Protein AF-A0A8H3XIP1-F1 (afdb_monomer_lite)

Foldseek 3Di:
DDDDDDDDDDDDDDDDDDDDDDDDDDDDDDDDDDDDDDPDPPQDPVCVVVDPDDPPPPVDPPVVVVVVVVVVVVVVVQQVQQDAEDDCVVDPPVLVVVLVVDVVSVVVVVVNVSNYHDDPPPDPVVVVVCVVVVVVLVVLCVDPDPVSHDPVVVVLVVQLVVLVVVVCVVVVNPDDDPVRSVVSSVVSVVVVVVVD

Secondary structure (DSSP, 8-state):
--------------------------------------------HHHHHH--------S-HHHHHHHHHHHHHHHHHHHHH--BPP-TTTT-HHHHHHHTT-HHHHHHHHHHHHHBPPP-----HHHHHHHHTT-HHHHHTTS--GGG--HHHHHHHHHHHHHHHHHHHHTT-SS--HHHHHHHHHHHHHHHHHH-

Sequence (196 aa):
MQQSSRLLDPRDEMDIDQTLREASVDANLKEGDSKNNTANQRISYRQAVTGPREPQQKQYPELVKLIEQWIAYIRNALSNKKKLAFDQKLWHYDEIMAAFVDSEKFKSLMQYKLQAKPIYLNILQTIRLKFKHRDYAFFYTFTRQYNTQPQHQQVFMNLIDEATRKYKEMHNAHMLNRKNRDQITNMLRKKLAMDY

Radius of gyration: 32.67 Å; chains: 1; bounding box: 82×72×75 Å

Structure (mmCIF, N/CA/C/O backbone):
data_AF-A0A8H3XIP1-F1
#
_entry.id   AF-A0A8H3XIP1-F1
#
loop_
_atom_site.group_PDB
_atom_site.id
_atom_site.type_symbol
_atom_site.label_atom_id
_atom_site.label_alt_id
_atom_site.label_comp_id
_atom_site.label_asym_id
_atom_site.label_entity_id
_atom_site.label_seq_id
_atom_site.pdbx_PDB_ins_code
_atom_site.Cartn_x
_atom_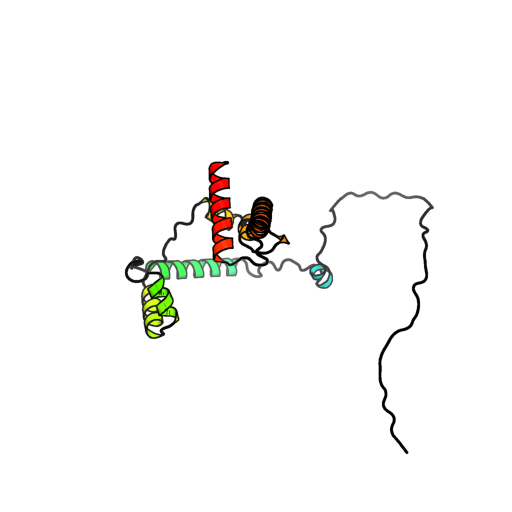site.Cartn_y
_atom_site.Cartn_z
_atom_site.occupancy
_atom_site.B_iso_or_equiv
_atom_site.auth_seq_id
_atom_site.auth_comp_id
_atom_site.auth_asym_id
_atom_site.auth_atom_id
_atom_site.pdbx_PDB_model_num
ATOM 1 N N . MET A 1 1 ? 57.545 46.643 11.660 1.00 41.28 1 MET A N 1
ATOM 2 C CA . MET A 1 1 ? 57.166 45.562 12.594 1.00 41.28 1 MET A CA 1
ATOM 3 C C . MET A 1 1 ? 55.982 44.832 11.985 1.00 41.28 1 MET A C 1
ATOM 5 O O . MET A 1 1 ? 54.884 45.369 11.987 1.00 41.28 1 MET A O 1
ATOM 9 N N . GLN A 1 2 ? 56.248 43.708 11.319 1.00 37.06 2 GLN A N 1
ATOM 10 C CA . GLN A 1 2 ? 55.276 42.955 10.523 1.00 37.06 2 GLN A CA 1
ATOM 11 C C . GLN A 1 2 ? 54.733 41.774 11.335 1.00 37.06 2 GLN A C 1
ATOM 13 O O . GLN A 1 2 ? 55.489 41.088 12.019 1.00 37.06 2 GLN A O 1
ATOM 18 N N . GLN A 1 3 ? 53.417 41.577 11.263 1.00 36.88 3 GLN A N 1
ATOM 19 C CA . GLN A 1 3 ? 52.707 40.402 11.761 1.00 36.88 3 GLN A CA 1
ATOM 20 C C . GLN A 1 3 ? 52.905 39.254 10.761 1.00 36.88 3 GLN A C 1
ATOM 22 O O . GLN A 1 3 ? 52.673 39.454 9.570 1.00 36.88 3 GLN A O 1
ATOM 27 N N . SER A 1 4 ? 53.308 38.072 11.238 1.00 39.22 4 SER A N 1
ATOM 28 C CA . SER A 1 4 ? 53.410 36.855 10.421 1.00 39.22 4 SER A CA 1
ATOM 29 C C . SER A 1 4 ? 52.431 35.785 10.895 1.00 39.22 4 SER A C 1
ATOM 31 O O . SER A 1 4 ? 52.392 35.401 12.064 1.00 39.22 4 SER A O 1
ATOM 33 N N . SER A 1 5 ? 51.644 35.341 9.926 1.00 39.56 5 SER A N 1
ATOM 34 C CA . SER A 1 5 ? 50.556 34.373 9.945 1.00 39.56 5 SER A CA 1
ATOM 35 C C . SER A 1 5 ? 51.011 32.955 10.314 1.00 39.56 5 SER A C 1
ATOM 37 O O . SER A 1 5 ? 52.013 32.468 9.795 1.00 39.56 5 SER A O 1
ATOM 39 N N . ARG A 1 6 ? 50.236 32.252 11.153 1.00 36.94 6 ARG A N 1
ATOM 40 C CA . ARG A 1 6 ? 50.333 30.792 11.324 1.00 36.94 6 ARG A CA 1
ATOM 41 C C . ARG A 1 6 ? 49.513 30.098 10.234 1.00 36.94 6 ARG A C 1
ATOM 43 O O . ARG A 1 6 ? 48.289 30.184 10.241 1.00 36.94 6 ARG A O 1
ATOM 50 N N . LEU A 1 7 ? 50.208 29.415 9.330 1.00 37.66 7 LEU A N 1
ATOM 51 C CA . LEU A 1 7 ? 49.675 28.392 8.429 1.00 37.66 7 LEU A CA 1
ATOM 52 C C . LEU A 1 7 ? 49.861 27.017 9.091 1.00 37.66 7 LEU A C 1
ATOM 54 O O . LEU A 1 7 ? 50.940 26.718 9.597 1.00 37.66 7 LEU A O 1
ATOM 58 N N . LEU A 1 8 ? 48.799 26.215 9.097 1.00 38.44 8 LEU A N 1
ATOM 59 C CA . LEU A 1 8 ? 48.787 24.786 9.416 1.00 38.44 8 LEU A CA 1
ATOM 60 C C . LEU A 1 8 ? 48.698 24.027 8.094 1.00 38.44 8 LEU A C 1
ATOM 62 O O . LEU A 1 8 ? 47.736 24.295 7.379 1.00 38.44 8 LEU A O 1
ATOM 66 N N . ASP A 1 9 ? 49.642 23.117 7.813 1.00 33.81 9 ASP A N 1
ATOM 67 C CA . ASP A 1 9 ? 49.407 21.808 7.163 1.00 33.81 9 ASP A CA 1
ATOM 68 C C . ASP A 1 9 ? 50.706 20.933 7.146 1.00 33.81 9 ASP A C 1
ATOM 70 O O . ASP A 1 9 ? 51.736 21.430 7.602 1.00 33.81 9 ASP A O 1
ATOM 74 N N . PRO A 1 10 ? 50.716 19.648 6.708 1.00 46.78 10 PRO A N 1
ATOM 75 C CA . PRO A 1 10 ? 50.586 18.470 7.582 1.00 46.78 10 PRO A CA 1
ATOM 76 C C . PRO A 1 10 ? 51.685 17.381 7.390 1.00 46.78 10 PRO A C 1
ATOM 78 O O . PRO A 1 10 ? 52.361 17.353 6.364 1.00 46.78 10 PRO A O 1
ATOM 81 N N . ARG A 1 11 ? 51.695 16.383 8.298 1.00 38.91 11 ARG A N 1
ATOM 82 C CA . ARG A 1 11 ? 52.427 15.079 8.312 1.00 38.91 11 ARG A CA 1
ATOM 83 C C . ARG A 1 11 ? 53.731 15.035 9.131 1.00 38.91 11 ARG A C 1
ATOM 85 O O . ARG A 1 11 ? 54.426 16.034 9.231 1.00 38.91 11 ARG A O 1
ATOM 92 N N . ASP A 1 12 ? 53.975 13.834 9.672 1.00 33.41 12 ASP A N 1
ATOM 93 C CA . ASP A 1 12 ? 55.068 13.347 10.544 1.00 33.41 12 ASP A CA 1
ATOM 94 C C . ASP A 1 12 ? 54.786 13.533 12.053 1.00 33.41 12 ASP A C 1
ATOM 96 O O . ASP A 1 12 ? 54.354 14.600 12.471 1.00 33.41 12 ASP A O 1
ATOM 100 N N . GLU A 1 13 ? 54.943 12.586 12.984 1.00 34.62 13 GLU A N 1
ATOM 101 C CA . GLU A 1 13 ? 55.364 11.175 13.047 1.00 34.62 13 GLU A CA 1
ATOM 102 C C . GLU A 1 13 ? 55.114 10.696 14.516 1.00 34.62 13 GLU A C 1
ATOM 104 O O . GLU A 1 13 ? 54.759 11.518 15.364 1.00 34.62 13 GLU A O 1
ATOM 109 N N . MET A 1 14 ? 55.368 9.410 14.814 1.00 30.97 14 MET A N 1
ATOM 110 C CA . MET A 1 14 ? 55.376 8.694 16.121 1.00 30.97 14 MET A CA 1
ATOM 111 C C . MET A 1 14 ? 54.070 8.006 16.546 1.00 30.97 14 MET A C 1
ATOM 113 O O . MET A 1 14 ? 53.009 8.618 16.599 1.00 30.97 14 MET A O 1
ATOM 117 N N . ASP A 1 15 ? 54.044 6.753 16.993 1.00 35.66 15 ASP A N 1
ATOM 118 C CA . ASP A 1 15 ? 54.990 5.628 16.983 1.00 35.66 15 ASP A CA 1
ATOM 119 C C . ASP A 1 15 ? 54.123 4.424 17.387 1.00 35.66 15 ASP A C 1
ATOM 121 O O . ASP A 1 15 ? 53.431 4.475 18.408 1.00 35.66 15 ASP A O 1
ATOM 125 N N . ILE A 1 16 ? 54.082 3.364 16.577 1.00 33.75 16 ILE A N 1
ATOM 126 C CA . ILE A 1 16 ? 53.418 2.112 16.962 1.00 33.75 16 ILE A CA 1
ATOM 127 C C . ILE A 1 16 ? 54.526 1.140 17.306 1.00 33.75 16 ILE A C 1
ATOM 129 O O . ILE A 1 16 ? 55.099 0.512 16.415 1.00 33.75 16 ILE A O 1
ATOM 133 N N . ASP A 1 17 ? 54.809 1.039 18.600 1.00 35.06 17 ASP A N 1
ATOM 134 C CA . ASP A 1 17 ? 55.759 0.062 19.091 1.00 35.06 17 ASP A CA 1
ATOM 135 C C . ASP A 1 17 ? 55.122 -1.328 19.172 1.00 35.06 17 ASP A C 1
ATOM 137 O O . ASP A 1 17 ? 53.935 -1.535 19.454 1.00 35.06 17 ASP A O 1
ATOM 141 N N . GLN A 1 18 ? 55.958 -2.279 18.808 1.00 32.34 18 GLN A N 1
ATOM 142 C CA . GLN A 1 18 ? 55.652 -3.611 18.339 1.00 32.34 18 GLN A CA 1
ATOM 143 C C . GLN A 1 18 ? 55.583 -4.574 19.534 1.00 32.34 18 GLN A C 1
ATOM 145 O O . GLN A 1 18 ? 56.524 -4.636 20.307 1.00 32.34 18 GLN A O 1
ATOM 150 N N . THR A 1 19 ? 54.538 -5.416 19.596 1.00 30.25 19 THR A N 1
ATOM 151 C CA . THR A 1 19 ? 54.614 -6.867 19.930 1.00 30.25 19 THR A CA 1
ATOM 152 C C . THR A 1 19 ? 55.220 -7.297 21.292 1.00 30.25 19 THR A C 1
ATOM 154 O O . THR A 1 19 ? 56.337 -6.962 21.631 1.00 30.25 19 THR A O 1
ATOM 157 N N . LEU A 1 20 ? 54.607 -8.145 22.122 1.00 29.83 20 LEU A N 1
ATOM 158 C CA . LEU A 1 20 ? 54.337 -9.571 21.905 1.00 29.83 20 LEU A CA 1
ATOM 159 C C . LEU A 1 20 ? 53.628 -10.144 23.152 1.00 29.83 20 LEU A C 1
ATOM 161 O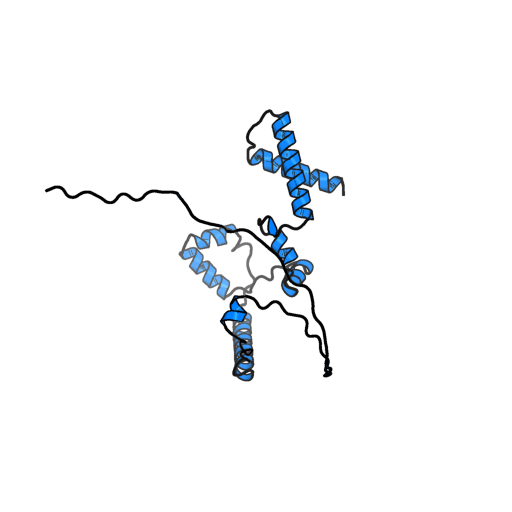 O . LEU A 1 20 ? 53.874 -9.727 24.277 1.00 29.83 20 LEU A O 1
ATOM 165 N N . ARG A 1 21 ? 52.773 -11.139 22.894 1.00 31.17 21 ARG A N 1
ATOM 166 C CA . ARG A 1 21 ? 52.578 -12.394 23.647 1.00 31.17 21 ARG A CA 1
ATOM 167 C C . ARG A 1 21 ? 53.332 -12.555 24.976 1.00 31.17 21 ARG A C 1
ATOM 169 O O . ARG A 1 21 ? 54.550 -12.598 24.955 1.00 31.17 21 ARG A O 1
ATOM 176 N N . GLU A 1 22 ? 52.587 -12.918 26.023 1.00 32.34 22 GLU A N 1
ATOM 177 C CA . GLU A 1 22 ? 52.827 -14.124 26.839 1.00 32.34 22 GLU A CA 1
ATOM 178 C C . GLU A 1 22 ? 51.658 -14.359 27.815 1.00 32.34 22 GLU A C 1
ATOM 180 O O . GLU A 1 22 ? 51.357 -13.537 28.674 1.00 32.34 22 GLU A O 1
ATOM 185 N N . ALA A 1 23 ? 50.966 -15.491 27.658 1.00 32.28 23 ALA A N 1
ATOM 186 C CA . ALA A 1 23 ? 50.060 -16.046 28.659 1.00 32.28 23 ALA A CA 1
ATOM 187 C C . ALA A 1 23 ? 50.186 -17.575 28.629 1.00 32.28 23 ALA A C 1
ATOM 189 O O . ALA A 1 23 ? 49.616 -18.236 27.763 1.00 32.28 23 ALA A O 1
ATOM 190 N N . SER A 1 24 ? 50.977 -18.103 29.560 1.00 33.56 24 SER A N 1
ATOM 191 C CA . SER A 1 24 ? 51.091 -19.505 30.000 1.00 33.56 24 SER A CA 1
ATOM 192 C C . SER A 1 24 ? 52.143 -19.468 31.121 1.00 33.56 24 SER A C 1
ATOM 194 O O . SER A 1 24 ? 53.179 -18.859 30.893 1.00 33.56 24 SER A O 1
ATOM 196 N N . VAL A 1 25 ? 52.039 -19.998 32.336 1.00 32.28 25 VAL A N 1
ATOM 197 C CA . VAL A 1 25 ? 51.254 -21.029 33.038 1.00 32.28 25 VAL A CA 1
ATOM 198 C C . VAL A 1 25 ? 51.324 -20.596 34.528 1.00 32.28 25 VAL A C 1
ATOM 200 O O . VAL A 1 25 ? 52.263 -19.903 34.898 1.00 32.28 25 VAL A O 1
ATOM 203 N N . ASP A 1 26 ? 50.313 -20.799 35.376 1.00 31.66 26 ASP A N 1
ATOM 204 C CA . ASP A 1 26 ? 50.456 -21.742 36.499 1.00 31.66 26 ASP A CA 1
ATOM 205 C C . ASP A 1 26 ? 49.154 -21.946 37.280 1.00 31.66 26 ASP A C 1
ATOM 207 O O . ASP A 1 26 ? 48.301 -21.069 37.417 1.00 31.66 26 ASP A O 1
ATOM 211 N N . ALA A 1 27 ? 49.027 -23.181 37.754 1.00 32.81 27 ALA A N 1
ATOM 212 C CA . ALA A 1 27 ? 47.861 -23.811 38.340 1.00 32.81 27 ALA A CA 1
ATOM 213 C C . ALA A 1 27 ? 47.718 -23.568 39.859 1.00 32.81 27 ALA A C 1
ATOM 215 O O . ALA A 1 27 ? 48.712 -23.497 40.575 1.00 32.81 27 ALA A O 1
ATOM 216 N N . ASN A 1 28 ? 46.474 -23.617 40.362 1.00 31.30 28 ASN A N 1
ATOM 217 C CA . ASN A 1 28 ? 45.890 -24.740 41.137 1.00 31.30 28 ASN A CA 1
ATOM 218 C C . ASN A 1 28 ? 45.061 -24.345 42.393 1.00 31.30 28 ASN A C 1
ATOM 220 O O . ASN A 1 28 ? 45.537 -23.595 43.237 1.00 31.30 28 ASN A O 1
ATOM 224 N N . LEU A 1 29 ? 43.895 -25.018 42.539 1.00 29.38 29 LEU A N 1
ATOM 225 C CA . LEU A 1 29 ? 43.101 -25.345 43.759 1.00 29.38 29 LEU A CA 1
ATOM 226 C C . LEU A 1 29 ? 42.405 -24.173 44.518 1.00 29.38 29 LEU A C 1
ATOM 228 O O . LEU A 1 29 ? 43.059 -23.234 44.939 1.00 29.38 29 LEU A O 1
ATOM 232 N N . LYS A 1 30 ? 41.087 -24.150 44.808 1.00 33.50 30 LYS A N 1
ATOM 233 C CA . LYS A 1 30 ? 40.153 -25.208 45.259 1.00 33.50 30 LYS A CA 1
ATOM 234 C C . LYS A 1 30 ? 38.667 -24.925 44.935 1.00 33.50 30 LYS A C 1
ATOM 236 O O . LYS A 1 30 ? 38.269 -23.801 44.652 1.00 33.50 30 LYS A O 1
ATOM 241 N N . GLU A 1 31 ? 37.908 -26.015 45.046 1.00 30.73 31 GLU A N 1
ATOM 242 C CA . GLU A 1 31 ? 36.470 -26.288 44.899 1.00 30.73 31 GLU A CA 1
ATOM 243 C C . GLU A 1 31 ? 35.460 -25.304 45.519 1.00 30.73 31 GLU A C 1
ATOM 245 O O . GLU A 1 31 ? 35.674 -24.738 46.589 1.00 30.73 31 GLU A O 1
ATOM 250 N N . GLY A 1 32 ? 34.285 -25.239 44.880 1.00 29.95 32 GLY A N 1
ATOM 251 C CA . GLY A 1 32 ? 33.041 -24.709 45.441 1.00 29.95 32 GLY A CA 1
ATOM 252 C C . GLY A 1 32 ? 31.901 -24.729 44.415 1.00 29.95 32 GLY A C 1
ATOM 253 O O . GLY A 1 32 ? 31.813 -23.848 43.566 1.00 29.95 32 GLY A O 1
ATOM 254 N N . ASP A 1 33 ? 31.052 -25.754 44.483 1.00 31.27 33 ASP A N 1
ATOM 255 C CA . ASP A 1 33 ? 29.862 -25.998 43.656 1.00 31.27 33 ASP A CA 1
ATOM 256 C C . ASP A 1 33 ? 28.890 -24.806 43.522 1.00 31.27 33 ASP A C 1
ATOM 258 O O . ASP A 1 33 ? 28.447 -24.256 44.529 1.00 31.27 33 ASP A O 1
ATOM 262 N N . SER A 1 34 ? 28.411 -24.520 42.299 1.00 32.62 34 SER A N 1
ATOM 263 C CA . SER A 1 34 ? 26.963 -24.513 41.968 1.00 32.62 34 SER A CA 1
ATOM 264 C C . SER A 1 34 ? 26.641 -23.955 40.572 1.00 32.62 34 SER A C 1
ATOM 266 O O . SER A 1 34 ? 26.698 -22.760 40.302 1.00 32.62 34 SER A O 1
ATOM 268 N N . LYS A 1 35 ? 26.228 -24.878 39.699 1.00 36.09 35 LYS A N 1
ATOM 269 C CA . LYS A 1 35 ? 25.164 -24.799 38.679 1.00 36.09 35 LYS A CA 1
ATOM 270 C C . LYS A 1 35 ? 24.499 -23.420 38.451 1.00 36.09 35 LYS A C 1
ATOM 272 O O . LYS A 1 35 ? 23.667 -23.000 39.246 1.00 36.09 35 LYS A O 1
ATOM 277 N N . ASN A 1 36 ? 24.701 -22.821 37.273 1.00 35.69 36 ASN A N 1
ATOM 278 C CA . ASN A 1 36 ? 23.712 -22.827 36.177 1.00 35.69 36 ASN A CA 1
ATOM 279 C C . ASN A 1 36 ? 24.118 -21.880 35.036 1.00 35.69 36 ASN A C 1
ATOM 281 O O . ASN A 1 36 ? 24.240 -20.669 35.193 1.00 35.69 36 ASN A O 1
ATOM 285 N N . ASN A 1 37 ? 24.259 -22.475 33.853 1.00 39.38 37 ASN A N 1
ATOM 286 C CA . ASN A 1 37 ? 24.418 -21.807 32.570 1.00 39.38 37 ASN A CA 1
ATOM 287 C C . ASN A 1 37 ? 23.196 -20.935 32.239 1.00 39.38 37 ASN A C 1
ATOM 289 O O . ASN A 1 37 ? 22.149 -21.455 31.856 1.00 39.38 37 ASN A O 1
ATOM 293 N N . THR A 1 38 ? 23.360 -19.615 32.246 1.00 38.88 38 THR A N 1
ATOM 294 C CA . THR A 1 38 ? 22.601 -18.720 31.361 1.00 38.88 38 THR A CA 1
ATOM 295 C C . THR A 1 38 ? 23.575 -18.089 30.386 1.00 38.88 38 THR A C 1
ATOM 297 O O . THR A 1 38 ? 24.303 -17.156 30.714 1.00 38.88 38 THR A O 1
ATOM 300 N N . ALA A 1 39 ? 23.612 -18.658 29.183 1.00 42.72 39 ALA A N 1
ATOM 301 C CA . ALA A 1 39 ? 24.417 -18.179 28.079 1.00 42.72 39 ALA A CA 1
ATOM 302 C C . ALA A 1 39 ? 24.118 -16.700 27.783 1.00 42.72 39 ALA A C 1
ATOM 304 O O . ALA A 1 39 ? 22.971 -16.311 27.560 1.00 42.72 39 ALA A O 1
ATOM 305 N N . ASN A 1 40 ? 25.194 -15.916 27.774 1.00 46.62 40 ASN A N 1
ATOM 306 C CA . ASN A 1 40 ? 25.326 -14.529 27.341 1.00 46.62 40 ASN A CA 1
ATOM 307 C C . ASN A 1 40 ? 24.330 -14.111 26.242 1.00 46.62 40 ASN A C 1
ATOM 309 O O . ASN A 1 40 ? 24.603 -14.247 25.046 1.00 46.62 40 ASN A O 1
ATOM 313 N N . GLN A 1 41 ? 23.207 -13.506 26.634 1.00 58.19 41 GLN A N 1
ATOM 314 C CA . GLN A 1 41 ? 22.466 -12.633 25.730 1.00 58.19 41 GLN A CA 1
ATOM 315 C C . GLN A 1 41 ? 23.334 -11.397 25.493 1.00 58.19 41 GLN A C 1
ATOM 317 O O . GLN A 1 41 ? 23.632 -10.653 26.424 1.00 58.19 41 GLN A O 1
ATOM 322 N N . ARG A 1 42 ? 23.791 -11.196 24.251 1.00 55.16 42 ARG A N 1
ATOM 323 C CA . ARG A 1 42 ? 24.560 -10.007 23.862 1.00 55.16 42 ARG A CA 1
ATOM 324 C C . ARG A 1 42 ? 23.695 -8.765 24.083 1.00 55.16 42 ARG A C 1
ATOM 326 O O . ARG A 1 42 ? 22.795 -8.479 23.298 1.00 55.16 42 ARG A O 1
ATOM 333 N N . ILE A 1 43 ? 23.970 -8.053 25.168 1.00 59.84 43 ILE A N 1
ATOM 334 C CA . ILE A 1 43 ? 23.330 -6.788 25.521 1.00 59.84 43 ILE A CA 1
ATOM 335 C C . ILE A 1 43 ? 23.748 -5.752 24.470 1.00 59.84 43 ILE A C 1
ATOM 337 O O . ILE A 1 43 ? 24.932 -5.602 24.169 1.00 59.84 43 ILE A O 1
ATOM 341 N N . SER A 1 44 ? 22.786 -5.046 23.873 1.00 63.44 44 SER A N 1
ATOM 342 C CA . SER A 1 44 ? 23.099 -3.932 22.969 1.00 63.44 44 SER A CA 1
ATOM 343 C C . SER A 1 44 ? 23.850 -2.839 23.739 1.00 63.44 44 SER A C 1
ATOM 345 O O . SER A 1 44 ? 23.500 -2.566 24.884 1.00 63.44 44 SER A O 1
ATOM 347 N N . TYR A 1 45 ? 24.821 -2.151 23.122 1.00 65.06 45 TYR A N 1
ATOM 348 C CA . TYR A 1 45 ? 25.543 -1.024 23.747 1.00 65.06 45 TYR A CA 1
ATOM 349 C C . TYR A 1 45 ? 24.586 -0.017 24.413 1.00 65.06 45 TYR A C 1
ATOM 351 O O . TYR A 1 45 ? 24.818 0.445 25.527 1.00 65.06 45 TYR A O 1
ATOM 359 N N . ARG A 1 46 ? 23.425 0.225 23.790 1.00 47.53 46 ARG A N 1
ATOM 360 C CA . ARG A 1 46 ? 22.372 1.084 24.341 1.00 47.53 46 ARG A CA 1
ATOM 361 C C . ARG A 1 46 ? 21.771 0.555 25.650 1.00 47.53 46 ARG A C 1
ATOM 363 O O . ARG A 1 46 ? 21.474 1.359 26.518 1.00 47.53 46 ARG A O 1
ATOM 370 N N . GLN A 1 47 ? 21.594 -0.759 25.796 1.00 62.12 47 GLN A N 1
ATOM 371 C CA . GLN A 1 47 ? 21.106 -1.386 27.032 1.00 62.12 47 GLN A CA 1
ATOM 372 C C . GLN A 1 47 ? 22.172 -1.408 28.135 1.00 62.12 47 GLN A C 1
ATOM 374 O O . GLN A 1 47 ? 21.821 -1.281 29.302 1.00 62.12 47 GLN A O 1
ATOM 379 N N . ALA A 1 48 ? 23.454 -1.531 27.778 1.00 63.50 48 ALA A N 1
ATOM 380 C CA . ALA A 1 48 ? 24.551 -1.479 28.744 1.00 63.50 48 ALA A CA 1
ATOM 381 C C . ALA A 1 48 ? 24.696 -0.078 29.367 1.00 63.50 48 ALA A C 1
ATOM 383 O O . ALA A 1 48 ? 24.896 0.041 30.570 1.00 63.50 48 ALA A O 1
ATOM 384 N N . VAL A 1 49 ? 24.519 0.979 28.564 1.00 65.88 49 VAL A N 1
ATOM 385 C CA . VAL A 1 49 ? 24.590 2.378 29.026 1.00 65.88 49 VAL A CA 1
ATOM 386 C C . VAL A 1 49 ? 23.373 2.778 29.869 1.00 65.88 49 VAL A C 1
ATOM 388 O O . VAL A 1 49 ? 23.500 3.577 30.789 1.00 65.88 49 VAL A O 1
ATOM 391 N N . THR A 1 50 ? 22.184 2.234 29.587 1.00 63.25 50 THR A N 1
ATOM 392 C CA . THR A 1 50 ? 20.951 2.603 30.309 1.00 63.25 50 THR A CA 1
ATOM 393 C C . THR A 1 50 ? 20.690 1.792 31.581 1.00 63.25 50 THR A C 1
ATOM 395 O O . THR A 1 50 ? 19.702 2.062 32.261 1.00 63.25 50 THR A O 1
ATOM 398 N N . GLY A 1 51 ? 21.527 0.796 31.893 1.00 61.12 51 GLY A N 1
ATOM 399 C CA . GLY A 1 51 ? 21.287 -0.162 32.975 1.00 61.12 51 GLY A CA 1
ATOM 400 C C . GLY A 1 51 ? 20.092 -1.099 32.714 1.00 61.12 51 GLY A C 1
ATOM 401 O O . GLY A 1 51 ? 19.393 -0.958 31.699 1.00 61.12 51 GLY A O 1
ATOM 402 N N . PRO A 1 52 ? 19.837 -2.078 33.606 1.00 58.47 52 PRO A N 1
ATOM 403 C CA . PRO A 1 52 ? 18.663 -2.940 33.539 1.00 58.47 52 PRO A CA 1
ATOM 404 C C . PRO A 1 52 ? 17.412 -2.076 33.683 1.00 58.47 52 PRO A C 1
ATOM 406 O O . PRO A 1 52 ? 17.046 -1.637 34.770 1.00 58.47 52 PRO A O 1
ATOM 409 N N . ARG A 1 53 ? 16.755 -1.789 32.562 1.00 53.38 53 ARG A N 1
ATOM 410 C CA . ARG A 1 53 ? 15.448 -1.148 32.587 1.00 53.38 53 ARG A CA 1
ATOM 411 C C . ARG A 1 53 ? 14.469 -2.221 33.036 1.00 53.38 53 ARG A C 1
ATOM 413 O O . ARG A 1 53 ? 14.173 -3.126 32.254 1.00 53.38 53 ARG A O 1
ATOM 420 N N . GLU A 1 54 ? 14.003 -2.148 34.282 1.00 58.53 54 GLU A N 1
ATOM 421 C CA . GLU A 1 54 ? 12.851 -2.946 34.694 1.00 58.53 54 GLU A CA 1
ATOM 422 C C . GLU A 1 54 ? 11.763 -2.763 33.629 1.00 58.53 54 GLU A C 1
ATOM 424 O O . GLU A 1 54 ? 11.551 -1.629 33.165 1.00 58.53 54 GLU A O 1
ATOM 429 N N . PRO A 1 55 ? 11.121 -3.848 33.153 1.00 58.38 55 PRO A N 1
ATOM 430 C CA . PRO A 1 55 ? 9.993 -3.694 32.261 1.00 58.38 55 PRO A CA 1
ATOM 431 C C . PRO A 1 55 ? 9.021 -2.791 33.005 1.00 58.38 55 PRO A C 1
ATOM 433 O O . PRO A 1 55 ? 8.531 -3.165 34.066 1.00 58.38 55 PRO A O 1
ATOM 436 N N . GLN A 1 56 ? 8.789 -1.588 32.479 1.00 58.03 56 GLN A N 1
ATOM 437 C CA . GLN A 1 56 ? 7.723 -0.728 32.959 1.00 58.03 56 GLN A CA 1
ATOM 438 C C . GLN A 1 56 ? 6.435 -1.507 32.699 1.00 58.03 56 GLN A C 1
ATOM 440 O O . GLN A 1 56 ? 5.843 -1.428 31.620 1.00 58.03 56 GLN A O 1
ATOM 445 N N . GLN A 1 57 ? 6.053 -2.355 33.654 1.00 58.59 57 GLN A N 1
ATOM 446 C CA . GLN A 1 57 ? 4.740 -2.955 33.702 1.00 58.59 57 GLN A CA 1
ATOM 447 C C . GLN A 1 57 ? 3.796 -1.770 33.611 1.00 58.59 57 GLN A C 1
ATOM 449 O O . GLN A 1 57 ? 3.946 -0.801 34.358 1.00 58.59 57 GLN A O 1
ATOM 454 N N . LYS A 1 58 ? 2.918 -1.793 32.601 1.00 59.78 5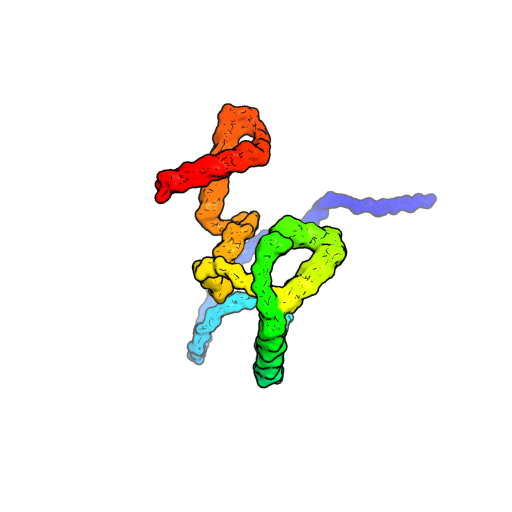8 LYS A N 1
ATOM 455 C CA . LYS A 1 58 ? 1.936 -0.735 32.361 1.00 59.78 58 LYS A CA 1
ATOM 456 C C . LYS A 1 58 ? 1.332 -0.398 33.720 1.00 59.78 58 LYS A C 1
ATOM 458 O O . LYS A 1 58 ? 0.679 -1.265 34.291 1.00 59.78 58 LYS A O 1
ATOM 463 N N . GLN A 1 59 ? 1.602 0.804 34.234 1.00 62.69 59 GLN A N 1
ATOM 464 C CA . GLN A 1 59 ? 1.393 1.144 35.648 1.00 62.69 59 GLN A CA 1
ATOM 465 C C . GLN A 1 59 ? -0.057 0.935 36.117 1.00 62.69 59 GLN A C 1
ATOM 467 O O . GLN A 1 59 ? -0.297 0.887 37.314 1.00 62.69 59 GLN A O 1
ATOM 472 N N . TYR A 1 60 ? -1.009 0.724 35.197 1.00 66.94 60 TYR A N 1
ATOM 473 C CA . TYR A 1 60 ? -2.403 0.400 35.487 1.00 66.94 60 TYR A CA 1
ATOM 474 C C . TYR A 1 60 ? -2.986 -0.533 34.401 1.00 66.94 60 TYR A C 1
ATOM 476 O O . TYR A 1 60 ? -3.500 -0.051 33.386 1.00 66.94 60 TYR A O 1
ATOM 484 N N . PRO A 1 61 ? -2.921 -1.871 34.550 1.00 77.88 61 PRO A N 1
ATOM 485 C CA . PRO A 1 61 ? -3.449 -2.807 33.549 1.00 77.88 61 PRO A CA 1
ATOM 486 C C . PRO A 1 61 ? -4.968 -2.679 33.358 1.00 77.88 61 PRO A C 1
ATOM 488 O O . PRO A 1 61 ? -5.476 -2.915 32.262 1.00 77.88 61 PRO A O 1
ATOM 491 N N . GLU A 1 62 ? -5.695 -2.265 34.395 1.00 80.94 62 GLU A N 1
ATOM 492 C CA . GLU A 1 62 ? -7.140 -2.025 34.338 1.00 80.94 62 GLU A CA 1
ATOM 493 C C . GLU A 1 62 ? -7.493 -0.789 33.506 1.00 80.94 62 GLU A C 1
ATOM 495 O O . GLU A 1 62 ? -8.393 -0.843 32.670 1.00 80.94 62 GLU A O 1
ATOM 500 N N . LEU A 1 63 ? -6.724 0.294 33.650 1.00 81.56 63 LEU A N 1
ATOM 501 C CA . LEU A 1 63 ? -6.900 1.519 32.869 1.00 81.56 63 LEU A CA 1
ATOM 502 C C . LEU A 1 63 ? -6.656 1.267 31.374 1.00 81.56 63 LEU A C 1
ATOM 504 O O . LEU A 1 63 ? -7.383 1.776 30.527 1.00 81.56 63 LEU A O 1
ATOM 508 N N . VAL A 1 64 ? -5.685 0.414 31.040 1.00 83.50 64 VAL A N 1
ATOM 509 C CA . VAL A 1 64 ? -5.418 -0.001 29.653 1.00 83.50 64 VAL A CA 1
ATOM 510 C C . VAL A 1 64 ? -6.605 -0.772 29.073 1.00 83.50 64 VAL A C 1
ATOM 512 O O . VAL A 1 64 ? -7.037 -0.469 27.963 1.00 83.50 64 VAL A O 1
ATOM 515 N N . LYS A 1 65 ? -7.174 -1.720 29.831 1.00 86.31 65 LYS A N 1
ATOM 516 C CA . LYS A 1 65 ? -8.374 -2.462 29.411 1.00 86.31 65 LYS A CA 1
ATOM 517 C C . LYS A 1 65 ? -9.576 -1.535 29.222 1.00 86.31 65 LYS A C 1
ATOM 519 O O . LYS A 1 65 ? -10.294 -1.672 28.235 1.00 86.31 65 LYS A O 1
ATOM 524 N N . LEU A 1 66 ? -9.776 -0.576 30.127 1.00 89.81 66 LEU A N 1
ATOM 525 C CA . LEU A 1 66 ? -10.855 0.409 30.031 1.00 89.81 66 LEU A CA 1
ATOM 526 C C . LEU A 1 66 ? -10.706 1.281 28.777 1.00 89.81 66 LEU A C 1
ATOM 528 O O . LEU A 1 66 ? -11.678 1.482 28.050 1.00 89.81 66 LEU A O 1
ATOM 532 N N . ILE A 1 67 ? -9.491 1.754 28.485 1.00 88.00 67 ILE A N 1
ATOM 533 C CA . ILE A 1 67 ? -9.192 2.517 27.266 1.00 88.00 67 ILE A CA 1
ATOM 534 C C . ILE A 1 67 ? -9.468 1.672 26.019 1.00 88.00 67 ILE A C 1
ATOM 536 O O . ILE A 1 67 ? -10.101 2.154 25.082 1.00 88.00 67 ILE A O 1
ATOM 540 N N . GLU A 1 68 ? -9.037 0.410 25.994 1.00 90.88 68 GLU A N 1
ATOM 541 C CA . GLU A 1 68 ? -9.296 -0.496 24.870 1.00 90.88 68 GLU A CA 1
ATOM 542 C C . GLU A 1 68 ? -10.800 -0.718 24.646 1.00 90.88 68 GLU A C 1
ATOM 544 O O . GLU A 1 68 ? -11.261 -0.654 23.503 1.00 90.88 68 GLU A O 1
ATOM 549 N N . GLN A 1 69 ? -11.577 -0.901 25.719 1.00 91.88 69 GLN A N 1
ATOM 550 C CA . GLN A 1 69 ? -13.037 -1.017 25.659 1.00 91.88 69 GLN A CA 1
ATOM 551 C C . GLN A 1 69 ? -13.693 0.267 25.143 1.00 91.88 69 GLN A C 1
ATOM 553 O O . GLN A 1 69 ? -14.543 0.202 24.256 1.00 91.88 69 GLN A O 1
ATOM 558 N N . TRP A 1 70 ? -13.267 1.432 25.635 1.00 92.25 70 TRP A N 1
ATOM 559 C CA . TRP A 1 70 ? -13.753 2.732 25.166 1.00 92.25 70 TRP A CA 1
ATOM 560 C C . TRP A 1 70 ? -13.453 2.955 23.683 1.00 92.25 70 TRP A C 1
ATOM 562 O O . TRP A 1 70 ? -14.333 3.350 22.916 1.00 92.25 70 TRP A O 1
ATOM 572 N N . ILE A 1 71 ? -12.232 2.645 23.248 1.00 90.31 71 ILE A N 1
ATOM 573 C CA . ILE A 1 71 ? -11.836 2.729 21.840 1.00 90.31 71 ILE A CA 1
ATOM 574 C C . ILE A 1 71 ? -12.681 1.775 20.993 1.00 90.31 71 ILE A C 1
ATOM 576 O O . ILE A 1 71 ? -13.150 2.164 19.922 1.00 90.31 71 ILE A O 1
ATOM 580 N N . ALA A 1 72 ? -12.891 0.538 21.449 1.00 90.12 72 ALA A N 1
ATOM 581 C CA . ALA A 1 72 ? -13.719 -0.436 20.746 1.00 90.12 72 ALA A CA 1
ATOM 582 C C . ALA A 1 72 ? -15.177 0.035 20.641 1.00 90.12 72 ALA A C 1
ATOM 584 O O . ALA A 1 72 ? -15.761 -0.029 19.559 1.00 90.12 72 ALA A O 1
ATOM 585 N N . TYR A 1 73 ? -15.737 0.579 21.723 1.00 91.50 73 TYR A N 1
ATOM 586 C CA . TYR A 1 73 ? -17.085 1.139 21.753 1.00 91.50 73 TYR A CA 1
ATOM 587 C C . TYR A 1 73 ? -17.240 2.297 20.761 1.00 91.50 73 TYR A C 1
ATOM 589 O O . TYR A 1 73 ? -18.130 2.261 19.910 1.00 91.50 73 TYR A O 1
ATOM 597 N N . ILE A 1 74 ? -16.333 3.280 20.793 1.00 86.19 74 ILE A N 1
ATOM 598 C CA . ILE A 1 74 ? -16.349 4.418 19.863 1.00 86.19 74 ILE A CA 1
ATOM 599 C C . ILE A 1 74 ? -16.207 3.934 18.416 1.00 86.19 74 ILE A C 1
ATOM 601 O O . ILE A 1 74 ? -16.955 4.374 17.542 1.00 86.19 74 ILE A O 1
ATOM 605 N N . ARG A 1 75 ? -15.284 3.003 18.145 1.00 85.25 75 ARG A N 1
ATOM 606 C CA . ARG A 1 75 ? -15.097 2.431 16.802 1.00 85.25 75 ARG A CA 1
ATOM 607 C C . ARG A 1 75 ? -16.356 1.734 16.302 1.00 85.25 75 ARG A C 1
ATOM 609 O O . ARG A 1 75 ? -16.737 1.955 15.156 1.00 85.25 75 ARG A O 1
ATOM 616 N N . ASN A 1 76 ? -17.018 0.948 17.147 1.00 84.69 76 ASN A N 1
ATOM 617 C CA . ASN A 1 76 ? -18.264 0.273 16.794 1.00 84.69 76 ASN A CA 1
ATOM 618 C C . ASN A 1 76 ? -19.399 1.276 16.566 1.00 84.69 76 ASN A C 1
ATOM 620 O O . ASN A 1 76 ? -20.090 1.187 15.554 1.00 84.69 76 ASN A O 1
ATOM 624 N N . ALA A 1 77 ? -19.544 2.285 17.428 1.00 84.38 77 ALA A N 1
ATOM 625 C CA . ALA A 1 77 ? -20.534 3.346 17.256 1.00 84.38 77 ALA A CA 1
ATOM 626 C C . ALA A 1 77 ? -20.324 4.125 15.943 1.00 84.38 77 ALA A C 1
ATOM 628 O O . ALA A 1 77 ? -21.281 4.386 15.214 1.00 84.38 77 ALA A O 1
ATOM 629 N N . LEU A 1 78 ? -19.074 4.452 15.597 1.00 81.38 78 LEU A N 1
ATOM 630 C CA . LEU A 1 78 ? -18.725 5.101 14.329 1.00 81.38 78 LEU A CA 1
ATOM 631 C C . LEU A 1 78 ? -18.942 4.179 13.124 1.00 81.38 78 LEU A C 1
ATOM 633 O O . LEU A 1 78 ? -19.422 4.635 12.090 1.00 81.38 78 LEU A O 1
ATOM 637 N N . SER A 1 79 ? -18.619 2.892 13.250 1.00 78.44 79 SER A N 1
ATOM 638 C CA . SER A 1 79 ? -18.857 1.893 12.203 1.00 78.44 79 SER A CA 1
ATOM 639 C C . SER A 1 79 ? -20.352 1.738 11.910 1.00 78.44 79 SER A C 1
ATOM 641 O O . SER A 1 79 ? -20.760 1.754 10.753 1.00 78.44 79 SER A O 1
ATOM 643 N N . ASN A 1 80 ? -21.187 1.701 12.950 1.00 79.12 80 ASN A N 1
ATOM 644 C CA . ASN A 1 80 ? -22.640 1.569 12.824 1.00 79.12 80 ASN A CA 1
ATOM 645 C C . ASN A 1 80 ? -23.303 2.807 12.199 1.00 79.12 80 ASN A C 1
ATOM 647 O O . ASN A 1 80 ? -24.343 2.693 11.553 1.00 79.12 80 ASN A O 1
ATOM 651 N N . LYS A 1 81 ? -22.697 3.994 12.346 1.00 80.88 81 LYS A N 1
ATOM 652 C CA . LYS A 1 81 ? -23.161 5.222 11.678 1.00 80.88 81 LYS A CA 1
ATOM 653 C C . LYS A 1 81 ? -22.898 5.220 10.168 1.00 80.88 81 LYS A C 1
ATOM 655 O O . LYS A 1 81 ? -23.579 5.939 9.439 1.00 80.88 81 LYS A O 1
ATOM 660 N N . LYS A 1 82 ? -21.945 4.418 9.687 1.00 81.44 82 LYS A N 1
ATOM 661 C CA . LYS A 1 82 ? -21.595 4.327 8.264 1.00 81.44 82 LYS A CA 1
ATOM 662 C C . LYS A 1 82 ? -22.582 3.419 7.540 1.00 81.44 82 LYS A C 1
ATOM 664 O O . LYS A 1 82 ? -22.539 2.196 7.666 1.00 81.44 82 LYS A O 1
ATOM 669 N N . LYS A 1 83 ? -23.488 4.024 6.774 1.00 76.88 83 LYS A N 1
ATOM 670 C CA . LYS A 1 83 ? -24.566 3.307 6.072 1.00 76.88 83 LYS A CA 1
ATOM 671 C C . LYS A 1 83 ? -24.235 3.019 4.610 1.00 76.88 83 LYS A C 1
ATOM 673 O O . LYS A 1 83 ? -24.657 1.987 4.096 1.00 76.88 83 LYS A O 1
ATOM 678 N N . LEU A 1 84 ? -23.462 3.889 3.963 1.00 78.50 84 LEU A N 1
ATOM 679 C CA . LEU A 1 84 ? -23.214 3.817 2.525 1.00 78.50 84 LEU A CA 1
ATOM 680 C C . LEU A 1 84 ? -22.160 2.754 2.197 1.00 78.50 84 LEU A C 1
ATOM 682 O O . LEU A 1 84 ? -21.118 2.684 2.847 1.00 78.50 84 LEU A O 1
ATOM 686 N N . ALA A 1 85 ? -22.415 1.929 1.184 1.00 79.62 85 ALA A N 1
ATOM 687 C CA . ALA A 1 85 ? -21.364 1.127 0.566 1.00 79.62 85 ALA A CA 1
ATOM 688 C C . ALA A 1 85 ? -20.410 2.047 -0.212 1.00 79.62 85 ALA A C 1
ATOM 690 O O . ALA A 1 85 ? -20.812 3.116 -0.672 1.00 79.62 85 ALA A O 1
ATOM 691 N N . PHE A 1 86 ? -19.143 1.648 -0.336 1.00 81.88 86 PHE A N 1
ATOM 692 C CA . PHE A 1 86 ? -18.191 2.416 -1.130 1.00 81.88 86 PHE A CA 1
ATOM 693 C C . PHE A 1 86 ? -18.512 2.273 -2.621 1.00 81.88 86 PHE A C 1
ATOM 695 O O . PHE A 1 86 ? -18.564 1.162 -3.144 1.00 81.88 86 PHE A O 1
ATOM 702 N N . ASP A 1 87 ? -18.699 3.403 -3.288 1.00 83.75 87 ASP A N 1
ATOM 703 C CA . ASP A 1 87 ? -18.986 3.496 -4.708 1.00 83.75 87 ASP A CA 1
ATOM 704 C C . ASP A 1 87 ? -17.679 3.690 -5.472 1.00 83.75 87 ASP A C 1
ATOM 706 O O . ASP A 1 87 ? -17.092 4.774 -5.509 1.00 83.75 87 ASP A O 1
ATOM 710 N N . GLN A 1 88 ? -17.222 2.596 -6.075 1.00 83.44 88 GLN A N 1
ATOM 711 C CA . GLN A 1 88 ? -15.990 2.560 -6.850 1.00 83.44 88 GLN A CA 1
ATOM 712 C C . GLN A 1 88 ? -16.125 3.250 -8.216 1.00 83.44 88 GLN A C 1
ATOM 714 O O . GLN A 1 88 ? -15.106 3.563 -8.825 1.00 83.44 88 GLN A O 1
ATOM 719 N N . LYS A 1 89 ? -17.352 3.511 -8.695 1.00 84.31 89 LYS A N 1
ATOM 720 C CA . LYS A 1 89 ? -17.578 4.278 -9.929 1.00 84.31 89 LYS A CA 1
ATOM 721 C C . LYS A 1 89 ? -17.369 5.766 -9.670 1.00 84.31 89 LYS A C 1
ATOM 723 O O . LYS A 1 89 ? -16.652 6.423 -10.420 1.00 84.31 89 LYS A O 1
ATOM 728 N N . LEU A 1 90 ? -17.957 6.269 -8.584 1.00 85.81 90 LEU A N 1
ATOM 729 C CA . LEU A 1 90 ? -17.847 7.675 -8.199 1.00 85.81 90 LEU A CA 1
ATOM 730 C C . LEU A 1 90 ? -16.436 8.013 -7.693 1.00 85.81 90 LEU A C 1
ATOM 732 O O . LEU A 1 90 ? -15.872 9.023 -8.094 1.00 85.81 90 LEU A O 1
ATOM 736 N N . TRP A 1 91 ? -15.830 7.137 -6.885 1.00 88.00 91 TRP A N 1
ATOM 737 C CA . TRP A 1 91 ? -14.474 7.319 -6.352 1.00 88.00 91 TRP A CA 1
ATOM 738 C C . TRP A 1 91 ? -13.495 6.276 -6.895 1.00 88.00 91 TRP A C 1
ATOM 740 O O . TRP A 1 91 ? -13.050 5.375 -6.177 1.00 88.00 91 TRP A O 1
ATOM 750 N N . HIS A 1 92 ? -13.143 6.417 -8.170 1.00 88.19 92 HIS A N 1
ATOM 751 C CA . HIS A 1 92 ? -12.047 5.673 -8.788 1.00 88.19 92 HIS A CA 1
ATOM 752 C C . HIS A 1 92 ? -10.688 6.325 -8.471 1.00 88.19 92 HIS A C 1
ATOM 754 O O . HIS A 1 92 ? -10.621 7.419 -7.910 1.00 88.19 92 HIS A O 1
ATOM 760 N N . TYR A 1 93 ? -9.590 5.629 -8.788 1.00 85.81 93 TYR A N 1
ATOM 761 C CA . TYR A 1 93 ? -8.239 6.061 -8.410 1.00 85.81 93 TYR A CA 1
ATOM 762 C C . TYR A 1 93 ? -7.899 7.472 -8.902 1.00 85.81 93 TYR A C 1
ATOM 764 O O . TYR A 1 93 ? -7.379 8.260 -8.116 1.00 85.81 93 TYR A O 1
ATOM 772 N N . ASP A 1 94 ? -8.241 7.811 -10.144 1.00 88.62 94 ASP A N 1
ATOM 773 C CA . ASP A 1 94 ? -7.914 9.119 -10.718 1.00 88.62 94 ASP A CA 1
ATOM 774 C C . ASP A 1 94 ? -8.673 10.259 -10.029 1.00 88.62 94 ASP A C 1
ATOM 776 O O . ASP A 1 94 ? -8.071 11.275 -9.689 1.00 88.62 94 ASP A O 1
ATOM 780 N N . GLU A 1 95 ? -9.957 10.067 -9.713 1.00 89.62 95 GLU A N 1
ATOM 781 C CA . GLU A 1 95 ? -10.751 11.072 -8.994 1.00 89.62 95 GLU A CA 1
ATOM 782 C C . GLU A 1 95 ? -10.267 11.266 -7.551 1.00 89.62 95 GLU A C 1
ATOM 784 O O . GLU A 1 95 ? -10.237 12.385 -7.039 1.00 89.62 95 GLU A O 1
ATOM 789 N N . ILE A 1 96 ? -9.817 10.190 -6.897 1.00 89.38 96 ILE A N 1
ATOM 790 C CA . ILE A 1 96 ? -9.188 10.281 -5.574 1.00 89.38 96 ILE A CA 1
ATOM 791 C C . ILE A 1 96 ? -7.880 11.073 -5.667 1.00 89.38 96 ILE A C 1
ATOM 793 O O . ILE A 1 96 ? -7.634 11.929 -4.822 1.00 89.38 96 ILE A O 1
ATOM 797 N N . MET A 1 97 ? -7.053 10.817 -6.684 1.00 90.75 97 MET A N 1
ATOM 798 C CA . MET A 1 97 ? -5.804 11.555 -6.891 1.00 90.75 97 MET A CA 1
ATOM 799 C C . MET A 1 97 ? -6.070 13.032 -7.193 1.00 90.75 97 MET A C 1
ATOM 801 O O . MET A 1 97 ? -5.413 13.895 -6.614 1.00 90.75 97 MET A O 1
ATOM 805 N N . ALA A 1 98 ? -7.074 13.335 -8.019 1.00 90.00 98 ALA A N 1
ATOM 806 C CA . ALA A 1 98 ? -7.503 14.702 -8.296 1.00 90.00 98 ALA A CA 1
ATOM 807 C C . ALA A 1 98 ? -7.993 15.418 -7.025 1.00 90.00 98 ALA A C 1
ATOM 809 O O . ALA A 1 98 ? -7.681 16.589 -6.816 1.00 90.00 98 ALA A O 1
ATOM 810 N N . ALA A 1 99 ? -8.685 14.705 -6.132 1.00 93.38 99 ALA A N 1
ATOM 811 C CA . ALA A 1 99 ? -9.133 15.244 -4.853 1.00 93.38 99 ALA A CA 1
ATOM 812 C C . ALA A 1 99 ? -7.996 15.580 -3.877 1.00 93.38 99 ALA A C 1
ATOM 814 O O . ALA A 1 99 ? -8.231 16.318 -2.932 1.00 93.38 99 ALA A O 1
ATOM 815 N N . PHE A 1 100 ? -6.774 15.075 -4.068 1.00 90.62 100 PHE A N 1
ATOM 816 C CA . PHE A 1 100 ? -5.618 15.509 -3.271 1.00 90.62 100 PHE A CA 1
ATOM 817 C C . PHE A 1 100 ? -4.954 16.781 -3.807 1.00 90.62 100 PHE A C 1
ATOM 819 O O . PHE A 1 100 ? -4.149 17.386 -3.102 1.00 90.62 100 PHE A O 1
ATOM 826 N N . VAL A 1 101 ? -5.282 17.181 -5.036 1.00 93.25 101 VAL A N 1
ATOM 827 C CA . VAL A 1 101 ? -4.778 18.410 -5.664 1.00 93.25 101 VAL A CA 1
ATOM 828 C C . VAL A 1 101 ? -5.762 19.563 -5.457 1.00 93.25 101 VAL A C 1
ATOM 830 O O . VAL A 1 101 ? -5.341 20.692 -5.221 1.00 93.25 101 VAL A O 1
ATOM 833 N N . ASP A 1 102 ? -7.064 19.277 -5.505 1.00 94.25 102 ASP A N 1
ATOM 834 C CA . ASP A 1 102 ? -8.135 20.263 -5.356 1.00 94.25 102 ASP A CA 1
ATOM 835 C C . ASP A 1 102 ? -8.805 20.193 -3.971 1.00 94.25 102 ASP A C 1
ATOM 837 O O . ASP A 1 102 ? -9.342 19.162 -3.559 1.00 94.25 102 ASP A O 1
ATOM 841 N N . SER A 1 103 ? -8.815 21.328 -3.266 1.00 92.94 103 SER A N 1
ATOM 842 C CA . SER A 1 103 ? -9.378 21.484 -1.920 1.00 92.94 103 SER A CA 1
ATOM 843 C C . SER A 1 103 ? -10.890 21.216 -1.858 1.00 92.94 103 SER A C 1
ATOM 845 O O . SER A 1 103 ? -11.383 20.631 -0.886 1.00 92.94 103 SER A O 1
ATOM 847 N N . GLU A 1 104 ? -11.652 21.586 -2.891 1.00 92.50 104 GLU A N 1
ATOM 848 C CA . GLU A 1 104 ? -13.106 21.377 -2.887 1.00 92.50 104 GLU A CA 1
ATOM 849 C C . GLU A 1 104 ? -13.465 19.900 -3.069 1.00 92.50 104 GLU A C 1
ATOM 851 O O . GLU A 1 104 ? -14.304 19.338 -2.346 1.00 92.50 104 GLU A O 1
ATOM 856 N N . LYS A 1 105 ? -12.760 19.230 -3.983 1.00 90.00 105 LYS A N 1
ATOM 857 C CA . LYS A 1 105 ? -12.860 17.781 -4.168 1.00 90.00 105 LYS A CA 1
ATOM 858 C C . LYS A 1 105 ? -12.389 17.024 -2.932 1.00 90.00 105 LYS A C 1
ATOM 860 O O . LYS A 1 105 ? -13.036 16.050 -2.541 1.00 90.00 105 LYS A O 1
ATOM 865 N N . PHE A 1 106 ? -11.339 17.498 -2.260 1.00 93.38 106 PHE A N 1
ATOM 866 C CA . PHE A 1 106 ? -10.887 16.927 -0.993 1.00 93.38 106 PHE A CA 1
ATOM 867 C C . PHE A 1 106 ? -11.989 16.955 0.069 1.00 93.38 106 PHE A C 1
ATOM 869 O O . PHE A 1 106 ? -12.276 15.942 0.712 1.00 93.38 106 PHE A O 1
ATOM 876 N N . LYS A 1 107 ? -12.657 18.102 0.236 1.00 92.62 107 LYS A N 1
ATOM 877 C CA . LYS A 1 107 ? -13.763 18.253 1.190 1.00 92.62 107 LYS A CA 1
ATOM 878 C C . LYS A 1 107 ? -14.906 17.288 0.874 1.00 92.62 107 LYS A C 1
ATOM 880 O O . LYS A 1 107 ? -15.420 16.631 1.783 1.00 92.62 107 LYS A O 1
ATOM 885 N N . SER A 1 108 ? -15.249 17.153 -0.404 1.00 91.56 108 SER A N 1
ATOM 886 C CA . SER A 1 108 ? -16.276 16.221 -0.885 1.00 91.56 108 SER A CA 1
ATOM 887 C C . SER A 1 108 ? -15.896 14.760 -0.609 1.00 91.56 108 SER A C 1
ATOM 889 O O . SER A 1 108 ? -16.708 13.984 -0.099 1.00 91.56 108 SER A O 1
ATOM 891 N N . LEU A 1 109 ? -14.629 14.399 -0.836 1.00 91.12 109 LEU A N 1
ATOM 892 C CA . LEU A 1 109 ? -14.082 13.081 -0.512 1.00 91.12 109 LEU A CA 1
ATOM 893 C C . LEU A 1 109 ? -14.156 12.791 0.992 1.00 91.12 109 LEU A C 1
ATOM 895 O O . LEU A 1 109 ? -14.540 11.689 1.391 1.00 91.12 109 LEU A O 1
ATOM 899 N N . MET A 1 110 ? -13.814 13.764 1.840 1.00 90.50 110 MET A N 1
ATOM 900 C CA . MET A 1 110 ? -13.867 13.603 3.296 1.00 90.50 110 MET A CA 1
ATOM 901 C C . MET A 1 110 ? -15.297 13.403 3.792 1.00 90.50 110 MET A C 1
ATOM 903 O O . MET A 1 110 ? -15.557 12.459 4.542 1.00 90.50 110 MET A O 1
ATOM 907 N N . GLN A 1 111 ? -16.239 14.230 3.336 1.00 89.56 111 GLN A N 1
ATOM 908 C CA . GLN A 1 111 ? -17.657 14.079 3.674 1.00 89.56 111 GLN A CA 1
ATOM 909 C C . GLN A 1 111 ? -18.182 12.699 3.274 1.00 89.56 111 GLN A C 1
ATOM 911 O O . GLN A 1 111 ? -18.827 12.019 4.076 1.00 89.56 111 GLN A O 1
ATOM 916 N N . TYR A 1 112 ? -17.822 12.239 2.077 1.00 90.19 112 TYR A N 1
ATOM 917 C CA . TYR A 1 112 ? -18.181 10.911 1.607 1.00 90.19 112 TYR A CA 1
ATOM 918 C C . TYR A 1 112 ? -17.576 9.793 2.477 1.00 90.19 112 TYR A C 1
ATOM 920 O O . TYR A 1 112 ? -18.286 8.893 2.929 1.00 90.19 112 TYR A O 1
ATOM 928 N N . LYS A 1 113 ? -16.273 9.850 2.785 1.00 87.31 113 LYS A N 1
ATOM 929 C CA . LYS A 1 113 ? -15.568 8.833 3.595 1.00 87.31 113 LYS A CA 1
ATOM 930 C C . LYS A 1 113 ? -16.057 8.748 5.045 1.00 87.31 113 LYS A C 1
ATOM 932 O O . LYS A 1 113 ? -15.929 7.687 5.668 1.00 87.31 113 LYS A O 1
ATOM 937 N N . LEU A 1 114 ? -16.619 9.830 5.585 1.00 86.19 114 LEU A N 1
ATOM 938 C CA . LEU A 1 114 ? -17.253 9.828 6.906 1.00 86.19 114 LEU A CA 1
ATOM 939 C C . LEU A 1 114 ? -18.534 8.984 6.929 1.00 86.19 114 LEU A C 1
ATOM 941 O O . LEU A 1 114 ? -18.824 8.354 7.946 1.00 86.19 114 LEU A O 1
ATOM 945 N N . GLN A 1 115 ? -19.262 8.928 5.813 1.00 85.94 115 GLN A N 1
ATOM 946 C CA . GLN A 1 115 ? -20.538 8.218 5.693 1.00 85.94 115 GLN A CA 1
ATOM 947 C C . GLN A 1 115 ? -20.396 6.811 5.090 1.00 85.94 115 GLN A C 1
ATOM 949 O O . GLN A 1 115 ? -21.211 5.926 5.371 1.00 85.94 115 GLN A O 1
ATOM 954 N N . ALA A 1 116 ? -19.363 6.597 4.274 1.00 86.44 116 ALA A N 1
ATOM 955 C CA . ALA A 1 116 ? -19.095 5.332 3.608 1.00 86.44 116 ALA A CA 1
ATOM 956 C C . ALA A 1 116 ? -18.433 4.306 4.539 1.00 86.44 116 ALA A C 1
ATOM 958 O O . ALA A 1 116 ? -17.521 4.610 5.321 1.00 86.44 116 ALA A O 1
ATOM 959 N N . LYS A 1 117 ? -18.870 3.051 4.418 1.00 82.12 117 LYS A N 1
ATOM 960 C CA . LYS A 1 117 ? -18.243 1.897 5.058 1.00 82.12 117 LYS A CA 1
ATOM 961 C C . LYS A 1 117 ? -16.819 1.721 4.520 1.00 82.12 117 LYS A C 1
ATOM 963 O O . LYS A 1 117 ? -16.577 1.946 3.332 1.00 82.12 117 LYS A O 1
ATOM 968 N N . PRO A 1 118 ? -15.861 1.320 5.374 1.00 75.06 118 PRO A N 1
ATOM 969 C CA . PRO A 1 118 ? -14.531 0.957 4.911 1.00 75.06 118 PRO A CA 1
ATOM 970 C C . PRO A 1 118 ? -14.627 -0.142 3.851 1.00 75.06 118 PRO A C 1
ATOM 972 O O . PRO A 1 118 ? -15.386 -1.097 4.007 1.00 75.06 118 PRO A O 1
ATOM 975 N N . ILE A 1 119 ? -13.848 -0.009 2.781 1.00 75.12 119 ILE A N 1
ATOM 976 C CA . ILE A 1 119 ? -13.726 -1.060 1.773 1.00 75.12 119 ILE A CA 1
ATOM 977 C C . ILE A 1 119 ? -12.955 -2.208 2.416 1.00 75.12 119 ILE A C 1
ATOM 979 O O . ILE A 1 119 ? -11.815 -2.023 2.850 1.00 75.12 119 ILE A O 1
ATOM 983 N N . TYR A 1 120 ? -13.548 -3.396 2.448 1.00 68.88 120 TYR A N 1
ATOM 984 C CA . TYR A 1 120 ? -12.792 -4.611 2.715 1.00 68.88 120 TYR A CA 1
ATOM 985 C C . TYR A 1 120 ? -12.024 -4.966 1.447 1.00 68.88 120 TYR A C 1
ATOM 987 O O . TYR A 1 120 ? -12.532 -5.656 0.568 1.00 68.88 120 TYR A O 1
ATOM 995 N N . LEU A 1 121 ? -10.796 -4.458 1.331 1.00 68.69 121 LEU A N 1
ATOM 996 C CA . LEU A 1 121 ? -9.863 -4.995 0.351 1.00 68.69 121 LEU A CA 1
ATOM 997 C C . LEU A 1 121 ? -9.592 -6.446 0.744 1.00 68.69 121 LEU A C 1
ATOM 999 O O . LEU A 1 121 ? -9.088 -6.717 1.837 1.00 68.69 121 LEU A O 1
ATOM 1003 N N . ASN A 1 122 ? -9.978 -7.375 -0.128 1.00 72.75 122 ASN A N 1
ATOM 1004 C CA . ASN A 1 122 ? -9.751 -8.794 0.089 1.00 72.75 122 ASN A CA 1
ATOM 1005 C C . ASN A 1 122 ? -8.255 -9.082 -0.083 1.00 72.75 122 ASN A C 1
ATOM 1007 O O . ASN A 1 122 ? -7.770 -9.358 -1.178 1.00 72.75 122 ASN A O 1
ATOM 1011 N N . ILE A 1 123 ? -7.503 -8.936 1.004 1.00 78.00 123 ILE A N 1
ATOM 1012 C CA . ILE A 1 123 ? -6.104 -9.340 1.051 1.00 78.00 123 ILE A CA 1
ATOM 1013 C C . ILE A 1 123 ? -6.089 -10.867 1.073 1.00 78.00 123 ILE A C 1
ATOM 1015 O O . ILE A 1 123 ? -6.661 -11.475 1.979 1.00 78.00 123 ILE A O 1
ATOM 1019 N N . LEU A 1 124 ? -5.403 -11.472 0.099 1.00 84.31 124 LEU A N 1
ATOM 1020 C CA . LEU A 1 124 ? -5.172 -12.916 0.049 1.00 84.31 124 LEU A CA 1
ATOM 1021 C C . LEU A 1 124 ? -4.728 -13.431 1.422 1.00 84.31 124 LEU A C 1
ATOM 1023 O O . LEU A 1 124 ? -3.847 -12.852 2.066 1.00 84.31 124 LEU A O 1
ATOM 1027 N N . GLN A 1 125 ? -5.320 -14.542 1.860 1.00 84.69 125 GLN A N 1
ATOM 1028 C CA . GLN A 1 125 ? -5.080 -15.105 3.190 1.00 84.69 125 GLN A CA 1
ATOM 1029 C C . GLN A 1 125 ? -3.586 -15.343 3.464 1.00 84.69 125 GLN A C 1
ATOM 1031 O O . GLN A 1 125 ? -3.116 -15.123 4.580 1.00 84.69 125 GLN A O 1
ATOM 1036 N N . THR A 1 126 ? -2.827 -15.720 2.433 1.00 84.31 126 THR A N 1
ATOM 1037 C CA . THR A 1 126 ? -1.368 -15.871 2.483 1.00 84.31 126 THR A CA 1
ATOM 1038 C C . THR A 1 126 ? -0.671 -14.570 2.879 1.00 84.31 126 THR A C 1
ATOM 1040 O O . THR A 1 126 ? 0.121 -14.571 3.816 1.00 84.31 126 THR A O 1
ATOM 1043 N N . ILE A 1 127 ? -1.011 -13.442 2.252 1.00 83.50 127 ILE A N 1
ATOM 1044 C CA . ILE A 1 127 ? -0.457 -12.119 2.578 1.00 83.50 127 ILE A CA 1
ATOM 1045 C C . ILE A 1 127 ? -0.890 -11.689 3.985 1.00 83.50 127 ILE A C 1
ATOM 1047 O O . ILE A 1 127 ? -0.078 -11.196 4.769 1.00 83.50 127 ILE A O 1
ATOM 1051 N N . ARG A 1 128 ? -2.153 -11.926 4.357 1.00 86.00 128 ARG A N 1
ATOM 1052 C CA . ARG A 1 128 ? -2.651 -11.626 5.708 1.00 86.00 128 ARG A CA 1
ATOM 1053 C C . ARG A 1 128 ? -1.870 -12.385 6.787 1.00 86.00 128 ARG A C 1
ATOM 1055 O O . ARG A 1 128 ? -1.569 -11.812 7.834 1.00 86.00 128 ARG A O 1
ATOM 1062 N N . LEU A 1 129 ? -1.511 -13.644 6.530 1.00 87.69 129 LEU A N 1
ATOM 1063 C CA . LEU A 1 129 ? -0.649 -14.438 7.410 1.00 87.69 129 LEU A CA 1
ATOM 1064 C C . LEU A 1 129 ? 0.752 -13.826 7.532 1.00 87.69 129 LEU A C 1
ATOM 1066 O O . LEU A 1 129 ? 1.263 -13.740 8.647 1.00 87.69 129 LEU A O 1
ATOM 1070 N N . LYS A 1 130 ? 1.336 -13.322 6.436 1.00 89.94 130 LYS A N 1
ATOM 1071 C CA . LYS A 1 130 ? 2.626 -12.609 6.481 1.00 89.94 130 LYS A CA 1
ATOM 1072 C C . LYS A 1 130 ? 2.578 -11.397 7.415 1.00 89.94 130 LYS A C 1
ATOM 1074 O O . LYS A 1 130 ? 3.471 -11.237 8.243 1.00 89.94 130 LYS A O 1
ATOM 1079 N N . PHE A 1 131 ? 1.503 -10.603 7.370 1.00 85.25 131 PHE A N 1
ATOM 1080 C CA . PHE A 1 131 ? 1.288 -9.509 8.329 1.00 85.25 131 PHE A CA 1
ATOM 1081 C C . PHE A 1 131 ? 1.107 -10.010 9.768 1.00 85.25 131 PHE A C 1
ATOM 1083 O O . PHE A 1 131 ? 1.730 -9.474 10.684 1.00 85.25 131 PHE A O 1
ATOM 1090 N N . LYS A 1 132 ? 0.285 -11.048 9.978 1.00 88.12 132 LYS A N 1
ATOM 1091 C CA . LYS A 1 132 ? 0.008 -11.616 11.311 1.00 88.12 132 LYS A CA 1
ATOM 1092 C C . LYS A 1 132 ? 1.281 -12.106 12.002 1.00 88.12 132 LYS A C 1
ATOM 1094 O O . LYS A 1 132 ? 1.468 -11.843 13.185 1.00 88.12 132 LYS A O 1
ATOM 1099 N N . HIS A 1 133 ? 2.145 -12.797 11.264 1.00 90.19 133 HIS A N 1
ATOM 1100 C CA . HIS A 1 133 ? 3.388 -13.360 11.788 1.00 90.19 133 HIS A CA 1
ATOM 1101 C C . HIS A 1 133 ? 4.570 -12.391 11.729 1.00 90.19 133 HIS A C 1
ATOM 1103 O O . HIS A 1 133 ? 5.664 -12.770 12.134 1.00 90.19 133 HIS A O 1
ATOM 1109 N N . ARG A 1 134 ? 4.357 -11.150 11.259 1.00 83.19 134 ARG A N 1
ATOM 1110 C CA . ARG A 1 134 ? 5.422 -10.163 11.027 1.00 83.19 134 ARG A CA 1
ATOM 1111 C C . ARG A 1 134 ? 6.578 -10.792 10.253 1.00 83.19 134 ARG A C 1
ATOM 1113 O O . ARG A 1 134 ? 7.724 -10.730 10.684 1.00 83.19 134 ARG A O 1
ATOM 1120 N N . ASP A 1 135 ? 6.259 -11.445 9.137 1.00 84.69 135 ASP A N 1
ATOM 1121 C CA . ASP A 1 135 ? 7.254 -12.096 8.288 1.00 84.69 135 ASP A CA 1
ATOM 1122 C C . ASP A 1 135 ? 8.126 -11.030 7.614 1.00 84.69 135 ASP A C 1
ATOM 1124 O O . ASP A 1 135 ? 7.869 -10.583 6.495 1.00 84.69 135 ASP A O 1
ATOM 1128 N N . TYR A 1 136 ? 9.139 -10.572 8.348 1.00 81.25 136 TYR A N 1
ATOM 1129 C CA . TYR A 1 136 ? 10.050 -9.538 7.894 1.00 81.25 136 TYR A CA 1
ATOM 1130 C C . TYR A 1 136 ? 10.777 -9.974 6.628 1.00 81.25 136 TYR A C 1
ATOM 1132 O O . TYR A 1 136 ? 10.986 -9.136 5.763 1.00 81.25 136 TYR A O 1
ATOM 1140 N N . ALA A 1 137 ? 11.097 -11.263 6.472 1.00 76.50 137 ALA A N 1
ATOM 1141 C CA . ALA A 1 137 ? 11.751 -11.773 5.272 1.00 76.50 137 ALA A CA 1
ATOM 1142 C C . ALA A 1 137 ? 10.882 -11.545 4.027 1.00 76.50 137 ALA A C 1
ATOM 1144 O O . ALA A 1 137 ? 11.386 -11.029 3.033 1.00 76.50 137 ALA A O 1
ATOM 1145 N N . PHE A 1 138 ? 9.576 -11.828 4.105 1.00 78.81 138 PHE A N 1
ATOM 1146 C CA . PHE A 1 138 ? 8.624 -11.517 3.033 1.00 78.81 138 PHE A CA 1
ATOM 1147 C C . PHE A 1 138 ? 8.558 -10.016 2.717 1.00 78.81 138 PHE A C 1
ATOM 1149 O O . PHE A 1 138 ? 8.510 -9.637 1.555 1.00 78.81 138 PHE A O 1
ATOM 1156 N N . PHE A 1 139 ? 8.563 -9.137 3.721 1.00 78.56 139 PHE A N 1
ATOM 1157 C CA . PHE A 1 139 ? 8.507 -7.694 3.458 1.00 78.56 139 PHE A CA 1
ATOM 1158 C C . PHE A 1 139 ? 9.847 -7.120 2.974 1.00 78.56 139 PHE A C 1
ATOM 1160 O O . PHE A 1 139 ? 9.861 -6.199 2.156 1.00 78.56 139 PHE A O 1
ATOM 1167 N N . TYR A 1 140 ? 10.970 -7.700 3.403 1.00 73.88 140 TYR A N 1
ATOM 1168 C CA . TYR A 1 140 ? 12.305 -7.337 2.936 1.00 73.88 140 TYR A CA 1
ATOM 1169 C C . TYR A 1 140 ? 12.506 -7.645 1.452 1.00 73.88 140 TYR A C 1
ATOM 1171 O O . TYR A 1 140 ? 13.219 -6.892 0.792 1.00 73.88 140 TYR A O 1
ATOM 1179 N N . THR A 1 141 ? 11.812 -8.636 0.880 1.00 68.56 141 THR A N 1
ATOM 1180 C CA . THR A 1 141 ? 11.868 -8.885 -0.573 1.00 68.56 141 THR A CA 1
ATOM 1181 C C . THR A 1 141 ? 11.352 -7.702 -1.400 1.00 68.56 141 THR A C 1
ATOM 1183 O O . THR A 1 141 ? 11.686 -7.565 -2.572 1.00 68.56 141 THR A O 1
ATOM 1186 N N . PHE A 1 142 ? 10.538 -6.816 -0.816 1.00 67.62 142 PHE A N 1
ATOM 1187 C CA . PHE A 1 142 ? 10.087 -5.592 -1.488 1.00 67.62 142 PHE A CA 1
ATOM 1188 C C . PHE A 1 142 ? 11.058 -4.419 -1.315 1.00 67.62 142 PHE A C 1
ATOM 1190 O O . PHE A 1 142 ? 10.928 -3.403 -2.001 1.00 67.62 142 PHE A O 1
ATOM 1197 N N . THR A 1 143 ? 12.040 -4.534 -0.419 1.00 68.06 143 THR A N 1
ATOM 1198 C CA . THR A 1 143 ? 13.043 -3.489 -0.210 1.00 68.06 143 THR A CA 1
ATOM 1199 C C . THR A 1 143 ? 14.153 -3.610 -1.253 1.00 68.06 143 THR A C 1
ATOM 1201 O O . THR A 1 143 ? 14.666 -4.690 -1.520 1.00 68.06 143 THR A O 1
ATOM 1204 N N . ARG A 1 144 ? 14.557 -2.484 -1.857 1.00 63.66 144 ARG A N 1
ATOM 1205 C CA . ARG A 1 144 ? 15.687 -2.424 -2.811 1.00 63.66 144 ARG A CA 1
ATOM 1206 C C . ARG A 1 144 ? 17.059 -2.450 -2.122 1.00 63.6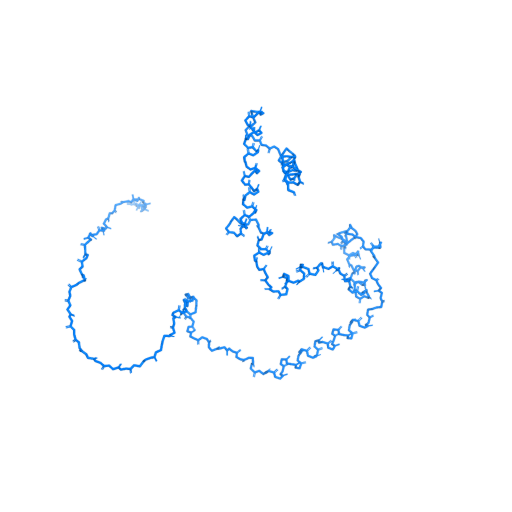6 144 ARG A C 1
ATOM 1208 O O . ARG A 1 144 ? 18.053 -2.042 -2.714 1.00 63.66 144 ARG A O 1
AT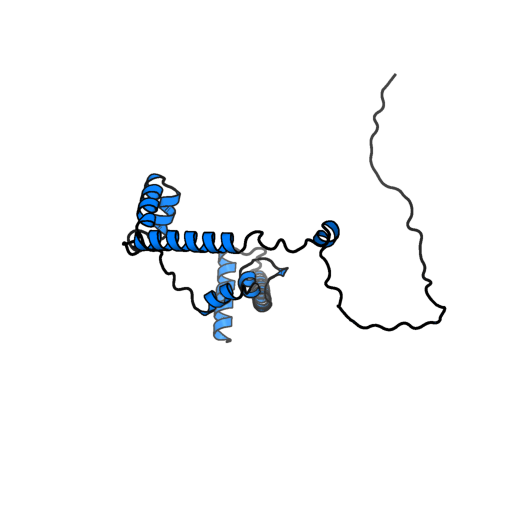OM 1215 N N . GLN A 1 145 ? 17.113 -2.846 -0.856 1.00 75.31 145 GLN A N 1
ATOM 1216 C CA . GLN A 1 145 ? 18.354 -2.900 -0.100 1.00 75.31 145 GLN A CA 1
ATOM 1217 C C . GLN A 1 145 ? 19.083 -4.198 -0.445 1.00 75.31 145 GLN A C 1
ATOM 1219 O O . GLN A 1 145 ? 18.561 -5.287 -0.231 1.00 75.31 145 GLN A O 1
ATOM 1224 N N . TYR A 1 146 ? 20.305 -4.073 -0.963 1.00 68.94 146 TYR A N 1
ATOM 1225 C CA . TYR A 1 146 ? 21.123 -5.215 -1.380 1.00 68.94 146 TYR A CA 1
ATOM 1226 C C . TYR A 1 146 ? 21.341 -6.228 -0.240 1.00 68.94 146 TYR A C 1
ATOM 1228 O O . TYR A 1 146 ? 21.239 -7.435 -0.442 1.00 68.94 146 TYR A O 1
ATOM 1236 N N . ASN A 1 147 ? 21.545 -5.730 0.986 1.00 70.31 147 ASN A N 1
ATOM 1237 C CA . ASN A 1 147 ? 21.856 -6.548 2.165 1.00 70.31 147 ASN A CA 1
ATOM 1238 C C . ASN A 1 147 ? 20.675 -7.387 2.679 1.00 70.31 147 ASN A C 1
ATOM 1240 O O . ASN A 1 147 ? 20.884 -8.342 3.419 1.00 70.31 147 ASN A O 1
ATOM 1244 N N . THR A 1 148 ? 19.441 -7.024 2.328 1.00 70.56 148 THR A N 1
ATOM 1245 C CA . THR A 1 148 ? 18.213 -7.701 2.783 1.00 70.56 148 THR A CA 1
ATOM 1246 C C . THR A 1 148 ? 17.504 -8.432 1.646 1.00 70.56 148 THR A C 1
ATOM 1248 O O . THR A 1 148 ? 16.415 -8.978 1.832 1.00 70.56 148 THR A O 1
ATOM 1251 N N . GLN A 1 149 ? 18.117 -8.451 0.462 1.00 72.88 149 GLN A N 1
ATOM 1252 C CA . GLN A 1 149 ? 17.560 -9.077 -0.718 1.00 72.88 149 GLN A CA 1
ATOM 1253 C C . GLN A 1 149 ? 17.597 -10.607 -0.567 1.00 72.88 149 GLN A C 1
ATOM 1255 O O . GLN A 1 149 ? 18.664 -11.175 -0.331 1.00 72.88 149 GLN A O 1
ATOM 1260 N N . PRO A 1 150 ? 16.461 -11.306 -0.714 1.00 76.12 150 PRO A N 1
ATOM 1261 C CA . PRO A 1 150 ? 16.423 -12.758 -0.618 1.00 76.12 150 PRO A CA 1
ATOM 1262 C C . PRO A 1 150 ? 17.202 -13.406 -1.771 1.00 76.12 150 PRO A C 1
ATOM 1264 O O . PRO A 1 150 ? 17.282 -12.864 -2.878 1.00 76.12 150 PRO A O 1
ATOM 1267 N N . GLN A 1 151 ? 17.703 -14.620 -1.538 1.00 80.12 151 GLN A N 1
ATOM 1268 C CA . GLN A 1 151 ? 18.554 -15.349 -2.485 1.00 80.12 151 GLN A CA 1
ATOM 1269 C C . GLN A 1 151 ? 17.930 -15.482 -3.885 1.00 80.12 151 GLN A C 1
ATOM 1271 O O . GLN A 1 151 ? 18.595 -15.218 -4.881 1.00 80.12 151 GLN A O 1
ATOM 1276 N N . HIS A 1 152 ? 16.639 -15.815 -3.987 1.00 79.00 152 HIS A N 1
ATOM 1277 C CA . HIS A 1 152 ? 15.958 -15.937 -5.285 1.00 79.00 152 HIS A CA 1
ATOM 1278 C C . HIS A 1 152 ? 15.958 -14.618 -6.077 1.00 79.00 152 HIS A C 1
ATOM 1280 O O . HIS A 1 152 ? 16.107 -14.614 -7.297 1.00 79.00 152 HIS A O 1
ATOM 1286 N N . GLN A 1 153 ? 15.834 -13.482 -5.388 1.00 80.75 153 GLN A N 1
ATOM 1287 C CA . GLN A 1 153 ? 15.871 -12.173 -6.025 1.00 80.75 153 GLN A CA 1
ATOM 1288 C C . GLN A 1 153 ? 17.303 -11.809 -6.422 1.00 80.75 153 GLN A C 1
ATOM 1290 O O . GLN A 1 153 ? 17.481 -11.169 -7.450 1.00 80.75 153 GLN A O 1
ATOM 1295 N N . GLN A 1 154 ? 18.324 -12.195 -5.648 1.00 82.88 154 GLN A N 1
ATOM 1296 C CA . GLN A 1 154 ? 19.730 -12.017 -6.041 1.00 82.88 154 GLN A CA 1
ATOM 1297 C C . GLN A 1 154 ? 20.050 -12.809 -7.315 1.00 82.88 154 GLN A C 1
ATOM 1299 O O . GLN A 1 154 ? 20.588 -12.248 -8.264 1.00 82.88 154 GLN A O 1
ATOM 1304 N N . VAL A 1 155 ? 19.627 -14.077 -7.379 1.00 85.00 155 VAL A N 1
ATOM 1305 C CA . VAL A 1 155 ? 19.780 -14.927 -8.572 1.00 85.00 155 VAL A CA 1
ATOM 1306 C C . VAL A 1 155 ? 19.121 -14.280 -9.792 1.00 85.00 155 VAL A C 1
ATOM 1308 O O . VAL A 1 155 ? 19.737 -14.184 -10.852 1.00 85.00 155 VAL A O 1
ATOM 1311 N N . PHE A 1 156 ? 17.897 -13.768 -9.640 1.00 85.62 156 PHE A N 1
ATOM 1312 C CA . PHE A 1 156 ? 17.201 -13.075 -10.722 1.00 85.62 156 PHE A CA 1
ATOM 1313 C C . PHE A 1 156 ? 17.909 -11.782 -11.165 1.00 85.62 156 PHE A C 1
ATOM 1315 O O . PHE A 1 156 ? 17.972 -11.503 -12.362 1.00 85.62 156 PHE A O 1
ATOM 1322 N N . MET A 1 157 ? 18.467 -10.997 -10.237 1.00 86.38 157 MET A N 1
ATOM 1323 C CA . MET A 1 157 ? 19.227 -9.793 -10.601 1.00 86.38 157 MET A CA 1
ATOM 1324 C C . MET A 1 157 ? 20.534 -10.135 -11.320 1.00 86.38 157 MET A C 1
ATOM 1326 O O . MET A 1 157 ? 20.831 -9.507 -12.330 1.00 86.38 157 MET A O 1
ATOM 1330 N N . ASN A 1 158 ? 21.246 -11.181 -10.894 1.00 88.75 158 ASN A N 1
ATOM 1331 C CA . ASN A 1 158 ? 22.451 -11.653 -11.582 1.00 88.75 158 ASN A CA 1
ATOM 1332 C C . ASN A 1 158 ? 22.149 -12.066 -13.032 1.00 88.75 158 ASN A C 1
ATOM 1334 O O . ASN A 1 158 ? 22.897 -11.727 -13.946 1.00 88.75 158 ASN A O 1
ATOM 1338 N N . LEU A 1 159 ? 21.018 -12.744 -13.257 1.00 89.38 159 LEU A N 1
ATOM 1339 C CA . LEU A 1 159 ? 20.536 -13.089 -14.598 1.00 89.38 159 LEU A CA 1
ATOM 1340 C C . LEU A 1 159 ? 20.239 -11.844 -15.447 1.00 89.38 159 LEU A C 1
ATOM 1342 O O . LEU A 1 159 ? 20.567 -11.813 -16.634 1.00 89.38 159 LEU A O 1
ATOM 1346 N N . ILE A 1 160 ? 19.635 -10.809 -14.854 1.00 89.50 160 ILE A N 1
ATOM 1347 C CA . ILE A 1 160 ? 19.415 -9.527 -15.539 1.00 89.50 160 ILE A CA 1
ATOM 1348 C C . ILE A 1 160 ? 20.747 -8.878 -15.905 1.00 89.50 160 ILE A C 1
ATOM 1350 O O . ILE A 1 160 ? 20.883 -8.388 -17.027 1.00 89.50 160 ILE A O 1
ATOM 1354 N N . ASP A 1 161 ? 21.718 -8.862 -14.998 1.00 90.50 161 ASP A N 1
ATOM 1355 C CA . ASP A 1 161 ? 23.018 -8.240 -15.237 1.00 90.50 161 ASP A CA 1
ATOM 1356 C C . ASP A 1 161 ? 23.792 -8.976 -16.338 1.00 90.50 161 ASP A C 1
ATOM 1358 O O . ASP A 1 161 ? 24.333 -8.337 -17.244 1.00 90.50 161 ASP A O 1
ATOM 1362 N N . GLU A 1 162 ? 23.754 -10.312 -16.352 1.00 91.38 162 GLU A N 1
ATOM 1363 C CA . GLU A 1 162 ? 24.339 -11.119 -17.424 1.00 91.38 162 GLU A CA 1
ATOM 1364 C C . GLU A 1 162 ? 23.658 -10.853 -18.775 1.00 91.38 162 GLU A C 1
ATOM 1366 O O . GLU A 1 162 ? 24.337 -10.630 -19.781 1.00 91.38 162 GLU A O 1
ATOM 1371 N N . ALA A 1 163 ? 22.323 -10.828 -18.811 1.00 89.12 163 ALA A N 1
ATOM 1372 C CA . ALA A 1 163 ? 21.567 -10.539 -20.028 1.00 89.12 163 ALA A CA 1
ATOM 1373 C C . ALA A 1 163 ? 21.826 -9.112 -20.536 1.00 89.12 163 ALA A C 1
ATOM 1375 O O . ALA A 1 163 ? 21.956 -8.887 -21.739 1.00 89.12 163 ALA A O 1
ATOM 1376 N N . THR A 1 164 ? 21.959 -8.153 -19.620 1.00 90.31 164 THR A N 1
ATOM 1377 C CA . THR A 1 164 ? 22.296 -6.761 -19.932 1.00 90.31 164 THR A CA 1
ATOM 1378 C C . THR A 1 164 ? 23.707 -6.665 -20.505 1.00 90.31 164 THR A C 1
ATOM 1380 O O . THR A 1 164 ? 23.906 -5.972 -21.500 1.00 90.31 164 THR A O 1
ATOM 1383 N N . ARG A 1 165 ? 24.681 -7.381 -19.929 1.00 89.06 165 ARG A N 1
ATOM 1384 C CA . ARG A 1 165 ? 26.053 -7.445 -20.448 1.00 89.06 165 ARG A CA 1
ATOM 1385 C C . ARG A 1 165 ? 26.087 -8.033 -21.860 1.00 89.06 165 ARG A C 1
ATOM 1387 O O . ARG A 1 165 ? 26.604 -7.376 -22.757 1.00 89.06 165 ARG A O 1
ATOM 1394 N N . LYS A 1 166 ? 25.446 -9.186 -22.082 1.00 89.19 166 LYS A N 1
ATOM 1395 C CA . LYS A 1 166 ? 25.351 -9.811 -23.416 1.00 89.19 166 LYS A CA 1
ATOM 1396 C C . LYS A 1 166 ? 24.688 -8.889 -24.435 1.00 89.19 166 LYS A C 1
ATOM 1398 O O . LYS A 1 166 ? 25.151 -8.776 -25.563 1.00 89.19 166 LYS A O 1
ATOM 1403 N N . TYR A 1 167 ? 23.621 -8.192 -24.046 1.00 88.50 167 TYR A N 1
ATOM 1404 C CA . TYR A 1 167 ? 22.969 -7.221 -24.924 1.00 88.50 167 TYR A CA 1
ATOM 1405 C C . TYR A 1 167 ? 23.911 -6.067 -25.300 1.00 88.50 167 TYR A C 1
ATOM 1407 O O . TYR A 1 167 ? 23.961 -5.666 -26.460 1.00 88.50 167 TYR A O 1
ATOM 1415 N N . LYS A 1 168 ? 24.671 -5.531 -24.337 1.00 89.44 168 LYS A N 1
ATOM 1416 C CA . LYS A 1 168 ? 25.653 -4.468 -24.598 1.00 89.44 168 LYS A CA 1
ATOM 1417 C C . LYS A 1 168 ? 26.753 -4.923 -25.554 1.00 89.44 168 LYS A C 1
ATOM 1419 O O . LYS A 1 168 ? 27.096 -4.162 -26.452 1.00 89.44 168 LYS A O 1
ATOM 1424 N N . GLU A 1 169 ? 27.250 -6.147 -25.381 1.00 89.44 169 GLU A N 1
ATOM 1425 C CA . GLU A 1 169 ? 28.246 -6.768 -26.263 1.00 89.44 169 GLU A CA 1
ATOM 1426 C C . GLU A 1 169 ? 27.700 -6.949 -27.687 1.00 89.44 169 GLU A C 1
ATOM 1428 O O . GLU A 1 169 ? 28.331 -6.516 -28.643 1.00 89.44 169 GLU A O 1
ATOM 1433 N N . MET A 1 170 ? 26.489 -7.499 -27.842 1.00 88.25 170 MET A N 1
ATOM 1434 C CA . MET A 1 170 ? 25.879 -7.725 -29.162 1.00 88.25 170 MET A CA 1
ATOM 1435 C C . MET A 1 170 ? 25.576 -6.432 -29.928 1.00 88.25 170 MET A C 1
ATOM 1437 O O . MET A 1 170 ? 25.636 -6.411 -31.154 1.00 88.25 170 MET A O 1
ATOM 1441 N N . HIS A 1 171 ? 25.227 -5.356 -29.220 1.00 85.69 171 HIS A N 1
ATOM 1442 C CA . HIS A 1 171 ? 24.836 -4.085 -29.831 1.00 85.69 171 HIS A CA 1
ATOM 1443 C C . HIS A 1 171 ? 25.925 -3.004 -29.762 1.00 85.69 171 HIS A C 1
ATOM 1445 O O . HIS A 1 171 ? 25.639 -1.855 -30.099 1.00 85.69 171 HIS A O 1
ATOM 1451 N N . ASN A 1 172 ? 27.144 -3.341 -29.314 1.00 83.31 172 ASN A N 1
ATOM 1452 C CA . ASN A 1 172 ? 28.249 -2.399 -29.076 1.00 83.31 172 ASN A CA 1
ATOM 1453 C C . ASN A 1 172 ? 27.810 -1.132 -28.316 1.00 83.31 172 ASN A C 1
ATOM 1455 O O . ASN A 1 172 ? 28.262 -0.018 -28.584 1.00 83.31 172 ASN A O 1
ATOM 1459 N N . ALA A 1 173 ? 26.883 -1.293 -27.370 1.00 80.56 173 ALA A N 1
ATOM 1460 C CA . ALA A 1 173 ? 26.256 -0.188 -26.663 1.00 80.56 173 ALA A CA 1
ATOM 1461 C C . ALA A 1 173 ? 26.878 -0.029 -25.272 1.00 80.56 173 ALA A C 1
ATOM 1463 O O . ALA A 1 173 ? 26.799 -0.924 -24.431 1.00 80.56 173 ALA A O 1
ATOM 1464 N N . HIS A 1 174 ? 27.453 1.141 -24.990 1.00 73.88 174 HIS A N 1
ATOM 1465 C CA . HIS A 1 174 ? 28.048 1.423 -23.679 1.00 73.88 174 HIS A CA 1
ATOM 1466 C C . HIS A 1 174 ? 26.978 1.569 -22.574 1.00 73.88 174 HIS A C 1
ATOM 1468 O O . HIS A 1 174 ? 27.107 1.042 -21.460 1.00 73.88 174 HIS A O 1
ATOM 1474 N N . MET A 1 175 ? 25.863 2.229 -22.904 1.00 74.69 175 MET A N 1
ATOM 1475 C CA . MET A 1 175 ? 24.725 2.452 -22.010 1.00 74.69 175 MET A CA 1
ATOM 1476 C C . MET A 1 175 ? 23.440 1.854 -22.575 1.00 74.69 175 MET A C 1
ATOM 1478 O O . MET A 1 175 ? 23.287 1.678 -23.780 1.00 74.69 175 MET A O 1
ATOM 1482 N N . LEU A 1 176 ? 22.507 1.539 -21.677 1.00 80.69 176 LEU A N 1
ATOM 1483 C CA . LEU A 1 176 ? 21.261 0.868 -22.017 1.00 80.69 176 LEU A CA 1
ATOM 1484 C C . LEU A 1 176 ? 20.080 1.751 -21.617 1.00 80.69 176 LEU A C 1
ATOM 1486 O O . LEU A 1 176 ? 19.950 2.143 -20.457 1.00 80.69 176 LEU A O 1
ATOM 1490 N N . ASN A 1 177 ? 19.215 2.056 -22.582 1.00 87.56 177 ASN A N 1
ATOM 1491 C CA . ASN A 1 177 ? 18.012 2.843 -22.338 1.00 87.56 177 ASN A CA 1
ATOM 1492 C C . ASN A 1 177 ? 17.034 2.078 -21.438 1.00 87.56 177 ASN A C 1
ATOM 1494 O O . ASN A 1 177 ? 16.943 0.850 -21.500 1.00 87.56 177 ASN A O 1
ATOM 1498 N N . ARG A 1 178 ? 16.228 2.810 -20.657 1.00 86.62 178 ARG A N 1
ATOM 1499 C CA . ARG A 1 178 ? 15.212 2.222 -19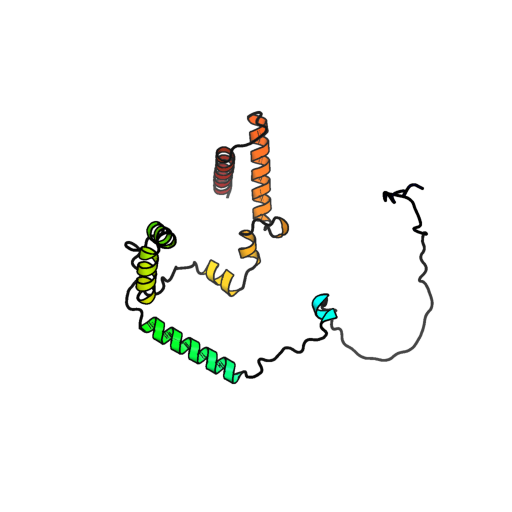.763 1.00 86.62 178 ARG A CA 1
ATOM 1500 C C . ARG A 1 178 ? 14.284 1.245 -20.492 1.00 86.62 178 ARG A C 1
ATOM 1502 O O . ARG A 1 178 ? 14.066 0.147 -20.002 1.00 86.62 178 ARG A O 1
ATOM 1509 N N . LYS A 1 179 ? 13.818 1.609 -21.694 1.00 88.00 179 LYS A N 1
ATOM 1510 C CA . LYS A 1 179 ? 12.958 0.751 -22.528 1.00 88.00 179 LYS A CA 1
ATOM 1511 C C . LYS A 1 179 ? 13.615 -0.597 -22.843 1.00 88.00 179 LYS A C 1
ATOM 1513 O O . LYS A 1 179 ? 12.975 -1.632 -22.699 1.00 88.00 179 LYS A O 1
ATOM 1518 N N . ASN A 1 180 ? 14.897 -0.589 -23.200 1.00 85.31 180 ASN A N 1
ATOM 1519 C CA . ASN A 1 180 ? 15.638 -1.804 -23.535 1.00 85.31 180 ASN A CA 1
ATOM 1520 C C . ASN A 1 180 ? 15.852 -2.664 -22.282 1.00 85.31 180 ASN A C 1
ATOM 1522 O O . ASN A 1 180 ? 15.720 -3.882 -22.331 1.00 85.31 180 ASN A O 1
ATOM 1526 N N . ARG A 1 181 ? 16.105 -2.034 -21.128 1.00 86.94 181 ARG A N 1
ATOM 1527 C CA . ARG A 1 181 ? 16.232 -2.740 -19.845 1.00 86.94 181 ARG A CA 1
ATOM 1528 C C . ARG A 1 181 ? 14.919 -3.415 -19.448 1.00 86.94 181 ARG A C 1
ATOM 1530 O O . ARG A 1 181 ? 14.927 -4.568 -19.013 1.00 86.94 181 ARG A O 1
ATOM 1537 N N . ASP A 1 182 ? 13.798 -2.724 -19.628 1.00 88.44 182 ASP A N 1
ATOM 1538 C CA . ASP A 1 182 ? 12.465 -3.262 -19.352 1.00 88.44 182 ASP A CA 1
ATOM 1539 C C . ASP A 1 182 ? 12.127 -4.418 -20.313 1.00 88.44 182 ASP A C 1
ATOM 1541 O O . ASP A 1 182 ? 11.587 -5.440 -19.886 1.00 88.44 182 ASP A O 1
ATOM 1545 N N . GLN A 1 183 ? 12.514 -4.316 -21.591 1.00 89.75 183 GLN A N 1
ATOM 1546 C CA . GLN A 1 183 ? 12.380 -5.398 -22.574 1.00 89.75 183 GLN A CA 1
ATOM 1547 C C . GLN A 1 183 ? 13.193 -6.638 -22.189 1.00 89.75 183 GLN A C 1
ATOM 1549 O O . GLN A 1 183 ? 12.632 -7.733 -22.158 1.00 89.75 183 GLN A O 1
ATOM 1554 N N . ILE A 1 184 ? 14.474 -6.473 -21.840 1.00 88.00 184 ILE A N 1
ATOM 1555 C CA . ILE A 1 184 ? 15.339 -7.568 -21.372 1.00 88.00 184 ILE A CA 1
ATOM 1556 C C . ILE A 1 184 ? 14.717 -8.238 -20.145 1.00 88.00 184 ILE A C 1
ATOM 1558 O O . ILE A 1 184 ? 14.563 -9.456 -20.112 1.00 88.00 184 ILE A O 1
ATOM 1562 N N . THR A 1 185 ? 14.275 -7.444 -19.168 1.00 89.50 185 THR A N 1
ATOM 1563 C CA . THR A 1 185 ? 13.653 -7.954 -17.937 1.00 89.50 185 THR A CA 1
ATOM 1564 C C . THR A 1 185 ? 12.378 -8.750 -18.232 1.00 89.50 185 THR A C 1
ATOM 1566 O O . THR A 1 185 ? 12.172 -9.827 -17.673 1.00 89.50 185 THR A O 1
ATOM 1569 N N . ASN A 1 186 ? 11.520 -8.251 -19.125 1.00 89.56 186 ASN A N 1
ATOM 1570 C CA . ASN A 1 186 ? 10.282 -8.931 -19.502 1.00 89.56 186 ASN A CA 1
ATOM 1571 C C . ASN A 1 186 ? 10.539 -10.230 -20.272 1.00 89.56 186 ASN A C 1
ATOM 1573 O O . ASN A 1 186 ? 9.868 -11.227 -20.011 1.00 89.56 186 ASN A O 1
ATOM 1577 N N . MET A 1 187 ? 11.506 -10.243 -21.192 1.00 89.94 187 MET A N 1
ATOM 1578 C CA . MET A 1 187 ? 11.896 -11.465 -21.899 1.00 89.94 187 MET A CA 1
ATOM 1579 C C . MET A 1 187 ? 12.463 -12.508 -20.937 1.00 89.94 187 MET A C 1
ATOM 1581 O O . MET A 1 187 ? 12.097 -13.677 -21.018 1.00 89.94 187 MET A O 1
ATOM 1585 N N . LEU A 1 188 ? 13.284 -12.080 -19.976 1.00 89.25 188 LEU A N 1
ATOM 1586 C CA . LEU A 1 188 ? 13.880 -12.967 -18.983 1.00 89.25 188 LEU A CA 1
ATOM 1587 C C . LEU A 1 188 ? 12.814 -13.597 -18.074 1.00 89.25 188 LEU A C 1
ATOM 1589 O O . LEU A 1 188 ? 12.839 -14.802 -17.847 1.00 89.25 188 LEU A O 1
ATOM 1593 N N . ARG A 1 189 ? 11.812 -12.818 -17.641 1.00 88.25 189 ARG A N 1
ATOM 1594 C CA . ARG A 1 189 ? 10.642 -13.341 -16.907 1.00 88.25 189 ARG A CA 1
ATOM 1595 C C . ARG A 1 189 ? 9.849 -14.364 -17.715 1.00 88.25 189 ARG A C 1
ATOM 1597 O O . ARG A 1 189 ? 9.481 -15.395 -17.169 1.00 88.25 189 ARG A O 1
ATOM 1604 N N . LYS A 1 190 ? 9.589 -14.081 -18.997 1.00 89.00 190 LYS A N 1
ATOM 1605 C CA . LYS A 1 190 ? 8.877 -15.013 -19.885 1.00 89.00 190 LYS A CA 1
ATOM 1606 C C . LYS A 1 190 ? 9.645 -16.319 -20.052 1.00 89.00 190 LYS A C 1
ATOM 1608 O O . LYS A 1 190 ? 9.034 -17.372 -19.983 1.00 89.00 190 LYS A O 1
ATOM 1613 N N . LYS A 1 191 ? 10.967 -16.248 -20.230 1.00 89.81 191 LYS A N 1
ATOM 1614 C CA . LYS A 1 191 ? 11.828 -17.430 -20.322 1.00 89.81 191 LYS A CA 1
ATOM 1615 C C . LYS A 1 191 ? 11.769 -18.269 -19.041 1.00 89.81 191 LYS A C 1
ATOM 1617 O O . LYS A 1 191 ? 11.470 -19.450 -19.111 1.00 89.81 191 LYS A O 1
ATOM 1622 N N . LEU A 1 192 ? 11.956 -17.643 -17.878 1.00 86.69 192 LEU A N 1
ATOM 1623 C CA . LEU A 1 192 ? 11.865 -18.318 -16.576 1.00 86.69 192 LEU A CA 1
ATOM 1624 C C . LEU A 1 192 ? 10.514 -19.003 -16.340 1.00 86.69 192 LEU A C 1
ATOM 1626 O O . LEU A 1 192 ? 10.485 -20.054 -15.723 1.00 86.69 192 LEU A O 1
ATOM 1630 N N . ALA A 1 193 ? 9.418 -18.418 -16.822 1.00 85.81 193 ALA A N 1
ATOM 1631 C CA . ALA A 1 193 ? 8.082 -19.004 -16.714 1.00 85.81 193 ALA A CA 1
ATOM 1632 C C . ALA A 1 193 ? 7.791 -20.109 -17.746 1.00 85.81 193 ALA A C 1
ATOM 1634 O O . ALA A 1 193 ? 6.746 -20.740 -17.665 1.00 85.81 193 ALA A O 1
ATOM 1635 N N . MET A 1 194 ? 8.640 -20.279 -18.765 1.00 84.75 194 MET A N 1
ATOM 1636 C CA . MET A 1 194 ? 8.572 -21.422 -19.683 1.00 84.75 194 MET A CA 1
ATOM 1637 C C . MET A 1 194 ? 9.468 -22.568 -19.208 1.00 84.75 194 MET A C 1
ATOM 1639 O O . MET A 1 194 ? 9.136 -23.727 -19.429 1.00 84.75 194 MET A O 1
ATOM 1643 N N . ASP A 1 195 ? 10.599 -22.239 -18.579 1.00 81.38 195 ASP A N 1
ATOM 1644 C CA . ASP A 1 195 ? 11.575 -23.211 -18.077 1.00 81.38 195 ASP A CA 1
ATOM 1645 C C . ASP A 1 195 ? 11.107 -23.920 -16.780 1.00 81.38 195 ASP A C 1
ATOM 1647 O O . ASP A 1 195 ? 11.657 -24.966 -16.433 1.00 81.38 195 ASP A O 1
ATOM 1651 N N . TYR A 1 196 ? 10.111 -23.365 -16.075 1.00 69.38 196 TYR A N 1
ATOM 1652 C CA . TYR A 1 196 ? 9.512 -23.878 -14.831 1.00 69.38 196 TYR A CA 1
ATOM 1653 C C . TYR A 1 196 ? 7.986 -23.823 -14.890 1.00 69.38 196 TYR A C 1
ATOM 1655 O O . TYR A 1 196 ? 7.351 -24.733 -14.312 1.00 69.38 196 TYR A O 1
#

Organism: Gigaspora margarita (NCBI:txid4874)

pLDDT: mean 71.83, std 20.84, range [29.38, 94.25]